Protein AF-A0A0A0NMB3-F1 (afdb_monomer)

InterPro domains:
  IPR058346 Domain of unknown function DUF8033 [PF26096] (60-94)

pLDDT: mean 72.56, std 19.31, range [31.53, 95.69]

Organism: Streptomyces rapamycinicus (strain ATCC 29253 / DSM 41530 / NRRL 5491 / AYB-994) (NCBI:txid1343740)

Sequence (202 aa):
MKKFATHSWATREALARHEPFDTYGAFRAVDGYHLPFGNRLPPRWRDQYIEDAAEVMFTVLSYRTPIAWVLRCGAVVIPNVKYSRTTSGHQALLYALRESAQGPLAIAAQEERQEARERATRRRQAAARGIPPDPAVATPAEELTRSLMRDDAGALDGSSDIVARIDDVLSRRVPVNSGEAAIYSPQYLERKQYNRDRQDAA

Secondary structure (DSSP, 8-state):
--EE-TTSHHHHHHHHTT--BEETTSEEEEES--HHHHTTS-HHHHHHHHHTTTTEEEEEEETTEEEEEEETTS-EE-------HHHHHHHHTTHHHHHHTTSHHHHHHHHHHHHHHHHHHHHHHHHHTT-PPPTT---HHHHHHHHTTSS-------TTTTTHHHHHHHS---------S----HHHHHHHHHHHHHHHT-

Structure (mmCIF, N/CA/C/O backbone):
data_AF-A0A0A0NMB3-F1
#
_entry.id   AF-A0A0A0NMB3-F1
#
loop_
_atom_site.group_PDB
_atom_site.id
_atom_site.type_symbol
_atom_site.label_atom_id
_atom_site.label_alt_id
_atom_site.label_comp_id
_atom_site.label_asym_id
_atom_site.label_entity_id
_atom_site.label_seq_id
_atom_site.pdbx_PDB_ins_code
_atom_site.Cartn_x
_atom_site.Cartn_y
_atom_site.Cartn_z
_atom_site.occupancy
_atom_site.B_iso_or_equiv
_atom_site.auth_seq_id
_atom_site.auth_comp_id
_atom_site.auth_asym_id
_atom_site.auth_atom_id
_atom_site.pdbx_PDB_model_num
ATOM 1 N N . MET A 1 1 ? 4.194 -15.974 -9.088 1.00 75.25 1 MET A N 1
ATOM 2 C CA . MET A 1 1 ? 3.990 -14.509 -9.142 1.00 75.25 1 MET A CA 1
ATOM 3 C C . MET A 1 1 ? 4.833 -13.954 -10.282 1.00 75.25 1 MET A C 1
ATOM 5 O O . MET A 1 1 ? 5.994 -14.341 -10.383 1.00 75.25 1 MET A O 1
ATOM 9 N N . LYS A 1 2 ? 4.253 -13.152 -11.183 1.00 78.00 2 LYS A N 1
ATOM 10 C CA . LYS A 1 2 ? 4.979 -12.603 -12.342 1.00 78.00 2 LYS A CA 1
ATOM 11 C C . LYS A 1 2 ? 6.007 -11.569 -11.870 1.00 78.00 2 LYS A C 1
ATOM 13 O O . LYS A 1 2 ? 5.717 -10.800 -10.954 1.00 78.00 2 LYS A O 1
ATOM 18 N N . LYS A 1 3 ? 7.195 -11.573 -12.485 1.00 89.12 3 LYS A N 1
ATOM 19 C CA . LYS A 1 3 ? 8.253 -10.592 -12.219 1.00 89.12 3 LYS A CA 1
ATOM 20 C C . LYS A 1 3 ? 8.322 -9.563 -13.336 1.00 89.12 3 LYS A C 1
ATOM 22 O O . LYS A 1 3 ? 8.434 -9.928 -14.502 1.00 89.12 3 LYS A O 1
ATOM 27 N N . PHE A 1 4 ? 8.304 -8.289 -12.965 1.00 89.25 4 PHE A N 1
ATOM 28 C CA . PHE A 1 4 ? 8.381 -7.169 -13.895 1.00 89.25 4 PHE A CA 1
ATOM 29 C C . PHE A 1 4 ? 9.595 -6.284 -13.608 1.00 89.25 4 PHE A C 1
ATOM 31 O O . PHE A 1 4 ? 10.145 -6.261 -12.504 1.00 89.25 4 PHE A O 1
ATOM 38 N N . ALA A 1 5 ? 10.010 -5.497 -14.599 1.00 91.69 5 ALA A N 1
ATOM 39 C CA . ALA A 1 5 ? 10.873 -4.357 -14.320 1.00 91.69 5 ALA A CA 1
ATOM 40 C C . ALA A 1 5 ? 10.060 -3.285 -13.574 1.00 91.69 5 ALA A C 1
ATOM 42 O O . ALA A 1 5 ? 8.924 -2.995 -13.949 1.00 91.69 5 ALA A O 1
ATOM 43 N N . THR A 1 6 ? 10.639 -2.673 -12.538 1.00 89.62 6 THR A N 1
ATOM 44 C CA . THR A 1 6 ? 9.933 -1.743 -11.636 1.00 89.62 6 THR A CA 1
ATOM 45 C C . THR A 1 6 ? 9.199 -0.623 -12.375 1.00 89.62 6 THR A C 1
ATOM 47 O O . THR A 1 6 ? 8.039 -0.358 -12.083 1.00 89.62 6 THR A O 1
ATOM 50 N N . HIS A 1 7 ? 9.833 -0.028 -13.387 1.00 87.50 7 HIS A N 1
ATOM 51 C CA . HIS A 1 7 ? 9.277 1.075 -14.182 1.00 87.50 7 HIS A CA 1
ATOM 52 C C . HIS A 1 7 ? 8.616 0.618 -15.497 1.00 87.50 7 HIS A C 1
ATOM 54 O O . HIS A 1 7 ? 8.538 1.388 -16.452 1.00 87.50 7 HIS A O 1
ATOM 60 N N . SER A 1 8 ? 8.174 -0.639 -15.588 1.00 90.06 8 SER A N 1
ATOM 61 C CA . SER A 1 8 ? 7.547 -1.168 -16.805 1.00 90.06 8 SER A CA 1
ATOM 62 C C . SER A 1 8 ? 6.059 -0.830 -16.915 1.00 90.06 8 SER A C 1
ATOM 64 O O . SER A 1 8 ? 5.375 -0.589 -15.919 1.00 90.06 8 SER A O 1
ATOM 66 N N . TRP A 1 9 ? 5.545 -0.881 -18.147 1.00 86.75 9 TRP A N 1
ATOM 67 C CA . TRP A 1 9 ? 4.106 -0.825 -18.411 1.00 86.75 9 TRP A CA 1
ATOM 68 C C . TRP A 1 9 ? 3.346 -1.951 -17.698 1.00 86.75 9 TRP A C 1
ATOM 70 O O . TRP A 1 9 ? 2.313 -1.691 -17.098 1.00 86.75 9 TRP A O 1
ATOM 80 N N . ALA A 1 10 ? 3.907 -3.164 -17.661 1.00 90.00 10 ALA A N 1
ATOM 81 C CA . ALA A 1 10 ? 3.295 -4.308 -16.987 1.00 90.00 10 ALA A CA 1
ATOM 82 C C . ALA A 1 10 ? 3.084 -4.069 -15.481 1.00 90.00 10 ALA A C 1
ATOM 84 O O . ALA A 1 10 ? 2.046 -4.431 -14.939 1.00 90.00 10 ALA A O 1
ATOM 85 N N . THR A 1 11 ? 4.023 -3.395 -14.806 1.00 91.06 11 THR A N 1
ATOM 86 C CA . THR A 1 11 ? 3.851 -3.003 -13.396 1.00 91.06 11 THR A CA 1
ATOM 87 C C . THR A 1 11 ? 2.703 -2.007 -13.224 1.00 91.06 11 THR A C 1
ATOM 89 O O . THR A 1 11 ? 1.918 -2.122 -12.286 1.00 91.06 11 THR A O 1
ATOM 92 N N . ARG A 1 12 ? 2.593 -1.023 -14.126 1.00 88.88 12 ARG A N 1
ATOM 93 C CA . ARG A 1 12 ? 1.502 -0.034 -14.105 1.00 88.88 12 ARG A CA 1
ATOM 94 C C . ARG A 1 12 ? 0.146 -0.697 -14.337 1.00 88.88 12 ARG A C 1
ATOM 96 O O . ARG A 1 12 ? -0.811 -0.390 -13.639 1.00 88.88 12 ARG A O 1
ATOM 103 N N . GLU A 1 13 ? 0.088 -1.619 -15.285 1.00 89.31 13 GLU A N 1
ATOM 104 C CA . GLU A 1 13 ? -1.110 -2.378 -15.623 1.00 89.31 13 GLU A CA 1
ATOM 105 C C . GLU A 1 13 ? -1.546 -3.294 -14.470 1.00 89.31 13 GLU A C 1
ATOM 107 O O . GLU A 1 13 ? -2.719 -3.298 -14.104 1.00 89.31 13 GLU A O 1
ATOM 112 N N . ALA A 1 14 ? -0.600 -3.990 -13.830 1.00 91.00 14 ALA A N 1
ATOM 113 C CA . ALA A 1 14 ? -0.871 -4.798 -12.644 1.00 91.00 14 ALA A CA 1
ATOM 114 C C . ALA A 1 14 ? -1.396 -3.946 -11.476 1.00 91.00 14 ALA A C 1
ATOM 116 O O . ALA A 1 14 ? -2.357 -4.332 -10.819 1.00 91.00 14 ALA A O 1
ATOM 117 N N . LEU A 1 15 ? -0.828 -2.751 -11.255 1.00 91.69 15 LEU A N 1
ATOM 118 C CA . LEU A 1 15 ? 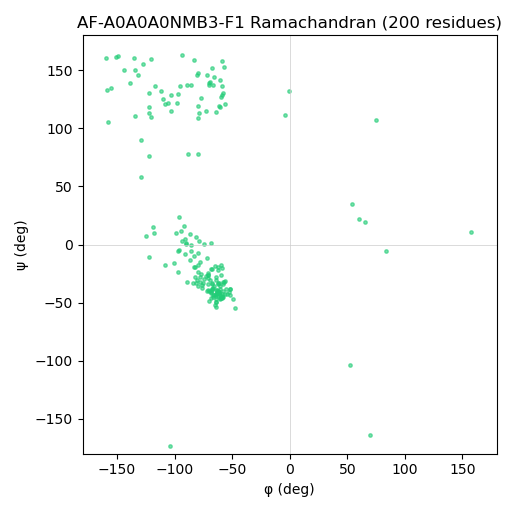-1.362 -1.799 -10.276 1.00 91.69 15 LEU A CA 1
ATOM 119 C C . LEU A 1 15 ? -2.795 -1.383 -10.616 1.00 91.69 15 LEU A C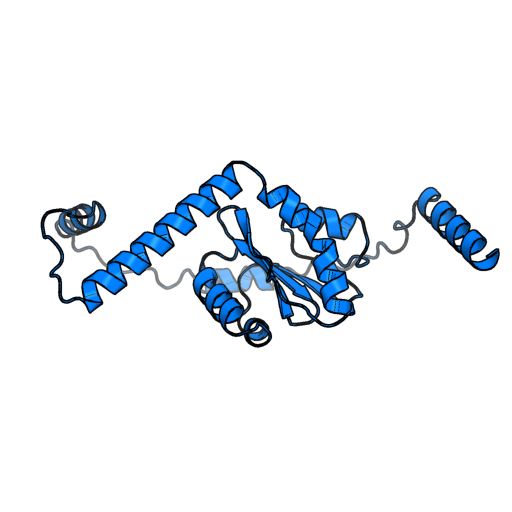 1
ATOM 121 O O . LEU A 1 15 ? -3.643 -1.403 -9.734 1.00 91.69 15 LEU A O 1
ATOM 125 N N . ALA A 1 16 ? -3.083 -1.033 -11.870 1.00 88.00 16 ALA A N 1
ATOM 126 C CA . ALA A 1 16 ? -4.418 -0.601 -12.284 1.00 88.00 16 ALA A CA 1
ATOM 127 C C . ALA A 1 16 ? -5.482 -1.704 -12.131 1.00 88.00 16 ALA A C 1
ATOM 129 O O . ALA A 1 16 ? -6.639 -1.397 -11.860 1.00 88.00 16 ALA A O 1
ATOM 130 N N . ARG A 1 17 ? -5.089 -2.977 -12.276 1.00 87.25 17 ARG A N 1
ATOM 131 C CA . ARG A 1 17 ? -5.960 -4.150 -12.084 1.00 87.25 17 ARG A CA 1
ATOM 132 C C . ARG A 1 17 ? -5.978 -4.699 -10.656 1.00 87.25 17 ARG A C 1
ATOM 134 O O . ARG A 1 17 ? -6.647 -5.697 -10.414 1.00 87.25 17 ARG A O 1
ATOM 141 N N . HIS A 1 18 ? -5.233 -4.084 -9.734 1.00 90.19 18 HIS A N 1
ATOM 142 C CA . HIS A 1 18 ? -5.032 -4.579 -8.363 1.00 90.19 18 HIS A CA 1
ATOM 143 C C . HIS A 1 18 ? -4.512 -6.030 -8.319 1.00 90.19 18 HIS A C 1
ATOM 145 O O . HIS A 1 18 ? -4.852 -6.800 -7.426 1.00 90.19 18 HIS A O 1
ATOM 151 N N . GLU A 1 19 ? -3.673 -6.409 -9.287 1.00 90.31 19 GLU A N 1
ATOM 152 C CA . GLU A 1 19 ? -3.103 -7.754 -9.394 1.00 90.31 19 GLU A CA 1
ATOM 153 C C . GLU A 1 19 ? -1.777 -7.870 -8.625 1.00 90.31 19 GLU A C 1
ATOM 155 O O . GLU A 1 19 ? -0.909 -6.998 -8.757 1.00 90.31 19 GLU A O 1
ATOM 160 N N . PRO A 1 20 ? -1.544 -8.965 -7.878 1.00 92.50 20 PRO A N 1
ATOM 161 C CA . PRO A 1 20 ? -0.256 -9.234 -7.247 1.00 92.50 20 PRO A CA 1
ATOM 162 C C . PRO A 1 20 ? 0.889 -9.313 -8.256 1.00 92.50 20 PRO A C 1
ATOM 164 O O . PRO A 1 20 ? 0.811 -9.990 -9.285 1.00 92.50 20 PRO A O 1
ATOM 167 N N . PHE A 1 21 ? 2.015 -8.694 -7.919 1.00 93.62 21 PHE A N 1
ATOM 168 C CA . PHE A 1 21 ? 3.210 -8.703 -8.755 1.00 93.62 21 PHE A CA 1
ATOM 169 C C . PHE A 1 21 ? 4.474 -8.619 -7.914 1.00 93.62 21 PHE A C 1
ATOM 171 O O . PHE A 1 21 ? 4.452 -8.172 -6.771 1.00 93.62 21 PHE A O 1
ATOM 178 N N . ASP A 1 22 ? 5.603 -8.982 -8.512 1.00 95.00 22 ASP A N 1
ATOM 179 C CA . ASP A 1 22 ? 6.923 -8.756 -7.935 1.00 95.00 22 ASP A CA 1
ATOM 180 C C . ASP A 1 22 ? 7.817 -8.037 -8.949 1.00 95.00 22 ASP A C 1
ATOM 182 O O . ASP A 1 22 ? 7.603 -8.108 -10.162 1.00 95.00 22 ASP A O 1
ATOM 186 N N . THR A 1 23 ? 8.831 -7.326 -8.474 1.00 93.75 23 THR A N 1
ATOM 187 C CA . THR A 1 23 ? 9.812 -6.675 -9.349 1.00 93.75 23 THR A CA 1
ATOM 188 C C . THR A 1 23 ? 11.223 -6.910 -8.845 1.00 93.75 23 THR A C 1
ATOM 190 O O . THR A 1 23 ? 11.461 -7.186 -7.671 1.00 93.75 23 THR A O 1
ATOM 193 N N . TYR A 1 24 ? 12.198 -6.726 -9.730 1.00 87.44 24 TYR A N 1
ATOM 194 C CA . TYR A 1 24 ? 13.612 -6.805 -9.360 1.00 87.44 24 TYR A CA 1
ATOM 195 C C . TYR A 1 24 ? 14.046 -5.695 -8.382 1.00 87.44 24 TYR A C 1
ATOM 197 O O . TYR A 1 24 ? 15.063 -5.839 -7.711 1.00 87.44 24 TYR A O 1
ATOM 205 N N . GLY A 1 25 ? 13.278 -4.604 -8.268 1.00 86.25 25 GLY A N 1
ATOM 206 C CA . GLY A 1 25 ? 13.595 -3.447 -7.424 1.00 86.25 25 GLY A CA 1
ATOM 207 C C . GLY A 1 25 ? 13.016 -3.493 -6.010 1.00 86.25 25 GLY A C 1
ATOM 208 O O . GLY A 1 25 ? 12.939 -2.451 -5.370 1.00 86.25 25 GLY A O 1
ATOM 209 N N . ALA A 1 26 ? 12.568 -4.655 -5.524 1.00 91.56 26 ALA A N 1
ATOM 210 C CA . ALA A 1 26 ? 11.863 -4.787 -4.243 1.00 91.56 26 ALA A CA 1
ATOM 211 C C . ALA A 1 26 ? 10.548 -3.982 -4.167 1.00 91.56 26 ALA A C 1
ATOM 213 O O . ALA A 1 26 ? 10.065 -3.675 -3.079 1.00 91.56 26 ALA A O 1
ATOM 214 N N . PHE A 1 27 ? 9.956 -3.649 -5.313 1.00 94.88 27 PHE A N 1
ATOM 215 C CA . PHE A 1 27 ? 8.597 -3.130 -5.412 1.00 94.88 27 PHE A CA 1
ATOM 216 C C . PHE A 1 27 ? 7.670 -4.284 -5.764 1.00 94.88 27 PHE A C 1
ATOM 218 O O . PHE A 1 27 ?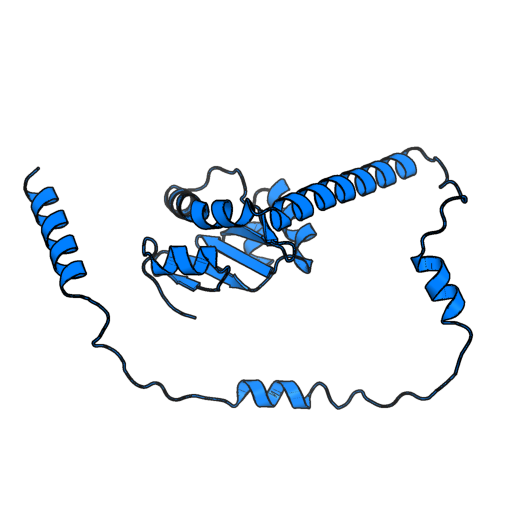 7.890 -4.959 -6.767 1.00 94.88 27 PHE A O 1
ATOM 225 N N . ARG A 1 28 ? 6.671 -4.553 -4.937 1.00 95.06 28 ARG A N 1
ATOM 226 C CA . ARG A 1 28 ? 5.791 -5.703 -5.137 1.00 95.06 28 ARG A CA 1
ATOM 227 C C . ARG A 1 28 ? 4.419 -5.417 -4.584 1.00 95.06 28 ARG A C 1
ATOM 229 O O . ARG A 1 28 ? 4.273 -4.560 -3.714 1.00 95.06 28 ARG A O 1
ATOM 236 N N . ALA A 1 29 ? 3.449 -6.190 -5.021 1.00 94.44 29 ALA A N 1
ATOM 237 C CA . ALA A 1 29 ? 2.142 -6.187 -4.420 1.00 94.44 29 ALA A CA 1
ATOM 238 C C . ALA A 1 29 ? 1.661 -7.603 -4.134 1.00 94.44 29 ALA A C 1
ATOM 240 O O . ALA A 1 29 ? 2.011 -8.553 -4.834 1.00 94.44 29 ALA A O 1
ATOM 241 N N . VAL A 1 30 ? 0.925 -7.725 -3.043 1.00 93.88 30 VAL A N 1
ATOM 242 C CA . VAL A 1 30 ? 0.535 -8.987 -2.425 1.00 93.88 30 VAL A CA 1
ATOM 243 C C . VAL A 1 30 ? -0.942 -8.934 -2.064 1.00 93.88 30 VAL A C 1
ATOM 245 O O . VAL A 1 30 ? -1.467 -7.856 -1.775 1.00 93.88 30 VAL A O 1
ATOM 248 N N . ASP A 1 31 ? -1.594 -10.091 -2.082 1.00 93.50 31 ASP A N 1
ATOM 249 C CA . ASP A 1 31 ? -2.997 -10.201 -1.700 1.00 93.50 31 ASP A CA 1
ATOM 250 C C . ASP A 1 31 ? -3.180 -9.987 -0.202 1.00 93.50 31 ASP A C 1
ATOM 252 O O . ASP A 1 31 ? -2.437 -10.509 0.628 1.00 93.50 31 ASP A O 1
ATOM 256 N N . GLY A 1 32 ? -4.232 -9.254 0.131 1.00 91.44 32 GLY A N 1
ATOM 257 C CA . GLY A 1 32 ? -4.704 -9.100 1.489 1.00 91.44 32 GLY A CA 1
ATOM 258 C C . GLY A 1 32 ? -3.789 -8.291 2.402 1.00 91.44 32 GLY A C 1
ATOM 259 O O . GLY A 1 32 ? -2.913 -7.515 1.997 1.00 91.44 32 GLY A O 1
ATOM 260 N N . TYR A 1 33 ? -4.064 -8.460 3.689 1.00 89.62 33 TYR A N 1
ATOM 261 C CA . TYR A 1 33 ? -3.385 -7.792 4.781 1.00 89.62 33 TYR A CA 1
ATOM 262 C C . TYR A 1 33 ? -2.108 -8.527 5.207 1.00 89.62 33 TYR A C 1
ATOM 264 O O . TYR A 1 33 ? -2.087 -9.741 5.396 1.00 89.62 33 TYR A O 1
ATOM 272 N N . HIS A 1 34 ? -1.042 -7.766 5.460 1.00 85.94 34 HIS A N 1
ATOM 273 C CA . HIS A 1 34 ? 0.245 -8.295 5.917 1.00 85.94 34 HIS A CA 1
ATOM 274 C C . HIS A 1 34 ? 0.782 -7.572 7.161 1.00 85.94 34 HIS A C 1
ATOM 276 O O . HIS A 1 34 ? 1.580 -6.631 7.062 1.00 85.94 34 HIS A O 1
ATOM 282 N N . LEU A 1 35 ? 0.411 -8.077 8.344 1.00 76.19 35 LEU A N 1
ATOM 283 C CA . LEU A 1 35 ? 0.840 -7.564 9.655 1.00 76.19 35 LEU A CA 1
ATOM 284 C C . LEU A 1 35 ? 2.368 -7.471 9.847 1.00 76.19 35 LEU A C 1
ATOM 286 O O . LEU A 1 35 ? 2.819 -6.434 10.339 1.00 76.19 35 LEU A O 1
ATOM 290 N N . PRO A 1 36 ? 3.203 -8.459 9.440 1.00 77.81 36 PRO A N 1
ATOM 291 C CA . PRO A 1 36 ? 4.650 -8.403 9.695 1.00 77.81 36 PRO A CA 1
ATOM 292 C C . PRO A 1 36 ? 5.343 -7.169 9.093 1.00 77.81 36 PRO A C 1
ATOM 294 O O . PRO A 1 36 ? 6.437 -6.787 9.513 1.00 77.81 36 PRO A O 1
ATOM 297 N N . PHE A 1 37 ? 4.711 -6.540 8.102 1.00 74.44 37 PHE A N 1
ATOM 298 C CA . PHE A 1 37 ? 5.210 -5.366 7.393 1.00 74.44 37 PHE A CA 1
ATOM 299 C C . PHE A 1 37 ? 4.629 -4.051 7.939 1.00 74.44 37 PHE A C 1
ATOM 301 O O . PHE A 1 37 ? 5.286 -3.011 7.854 1.00 74.44 37 PHE A O 1
ATOM 308 N N . GLY A 1 38 ? 3.460 -4.093 8.591 1.00 68.75 38 GLY A N 1
ATOM 309 C CA . GLY A 1 38 ? 2.792 -2.928 9.186 1.00 68.75 38 GLY A CA 1
ATOM 310 C C . GLY A 1 38 ? 3.618 -2.217 10.265 1.00 68.75 38 GLY A C 1
ATOM 311 O O . GLY A 1 38 ? 3.530 -1.001 10.421 1.00 68.75 38 GLY A O 1
ATOM 312 N N . ASN A 1 39 ? 4.527 -2.927 10.940 1.00 77.12 39 ASN A N 1
ATOM 313 C CA . ASN A 1 39 ? 5.407 -2.339 11.958 1.00 77.12 39 ASN A CA 1
ATOM 314 C C . ASN A 1 39 ? 6.351 -1.254 11.409 1.00 77.12 39 ASN A C 1
ATOM 316 O O . ASN A 1 39 ? 6.837 -0.424 12.178 1.00 77.12 39 ASN A O 1
ATOM 320 N N . ARG A 1 40 ? 6.578 -1.212 10.089 1.00 84.69 40 ARG A N 1
ATOM 321 C CA . ARG A 1 40 ? 7.403 -0.190 9.422 1.00 84.69 40 ARG A CA 1
ATOM 322 C C . ARG A 1 40 ? 6.645 1.092 9.070 1.00 84.69 40 ARG A C 1
ATOM 324 O O . ARG A 1 40 ? 7.260 2.042 8.589 1.00 84.69 40 ARG A O 1
ATOM 331 N N . LEU A 1 41 ? 5.331 1.121 9.286 1.00 88.44 41 LEU A N 1
ATOM 332 C CA . LEU A 1 41 ? 4.524 2.328 9.153 1.00 88.44 41 LEU A CA 1
ATOM 333 C C . LEU A 1 41 ? 4.667 3.216 10.401 1.00 88.44 41 LEU A C 1
ATOM 335 O O . LEU A 1 41 ? 4.795 2.690 11.513 1.00 88.44 41 LEU A O 1
ATOM 339 N N . PRO A 1 42 ? 4.597 4.553 10.247 1.00 88.44 42 PRO A N 1
ATOM 340 C CA . PRO A 1 42 ? 4.397 5.457 11.378 1.00 88.44 42 PRO A CA 1
ATOM 341 C C . PRO A 1 42 ? 3.105 5.122 12.141 1.00 88.44 42 PRO A C 1
ATOM 343 O O . PRO A 1 42 ? 2.166 4.636 11.506 1.00 88.44 42 PRO A O 1
ATOM 346 N N . PRO A 1 43 ? 3.008 5.430 13.452 1.00 88.75 43 PRO A N 1
ATOM 347 C CA . PRO A 1 43 ? 1.918 4.967 14.322 1.00 88.75 43 PRO A CA 1
ATOM 348 C C . PRO A 1 43 ? 0.517 5.153 13.732 1.00 88.75 43 PRO A C 1
ATOM 350 O O . PRO A 1 43 ? -0.172 4.171 13.493 1.00 88.75 43 PRO A O 1
ATOM 353 N N . ARG A 1 44 ? 0.164 6.380 13.323 1.00 89.94 44 ARG A N 1
ATOM 354 C CA . ARG A 1 44 ? -1.139 6.687 12.705 1.00 89.94 44 ARG A CA 1
ATOM 355 C C . ARG A 1 44 ? -1.481 5.784 11.512 1.00 89.94 44 ARG A C 1
ATOM 357 O O . ARG A 1 44 ? -2.629 5.397 11.340 1.00 89.94 44 ARG A O 1
ATOM 364 N N . TRP A 1 45 ? -0.503 5.490 10.657 1.00 92.44 45 TRP A N 1
ATOM 365 C CA . TRP A 1 45 ? -0.718 4.662 9.468 1.00 92.44 45 TRP A CA 1
ATOM 366 C C . TRP A 1 45 ? -0.729 3.175 9.794 1.00 92.44 45 TRP A C 1
ATOM 368 O O . TRP A 1 45 ? -1.424 2.421 9.125 1.00 92.44 45 TRP A O 1
ATOM 378 N N . ARG A 1 46 ? 0.020 2.759 10.817 1.00 91.12 46 ARG A N 1
ATOM 379 C CA . ARG A 1 46 ? -0.021 1.392 11.332 1.00 91.12 46 ARG A CA 1
ATOM 380 C C . ARG A 1 46 ? -1.392 1.083 11.917 1.00 91.12 46 ARG A C 1
ATOM 382 O O . ARG A 1 46 ? -1.970 0.073 11.539 1.00 91.12 46 ARG A O 1
ATOM 389 N N . ASP A 1 47 ? -1.900 1.960 12.776 1.00 90.12 47 ASP A N 1
ATOM 390 C CA . ASP A 1 47 ? -3.214 1.803 13.402 1.00 90.12 47 ASP A CA 1
ATOM 391 C C . ASP A 1 47 ? -4.290 1.731 12.321 1.00 90.12 47 ASP A C 1
ATOM 393 O O . ASP A 1 47 ? -5.080 0.794 12.293 1.00 90.12 47 ASP A O 1
ATOM 397 N N . GLN A 1 48 ? -4.217 2.635 11.338 1.00 90.00 48 GLN A N 1
ATOM 398 C CA . GLN A 1 48 ? -5.122 2.606 10.198 1.00 90.00 48 GLN A CA 1
ATOM 399 C C . GLN A 1 48 ? -5.057 1.290 9.417 1.00 90.00 48 GLN A C 1
ATOM 401 O O . GLN A 1 48 ? -6.084 0.746 9.032 1.00 90.00 48 GLN A O 1
ATOM 406 N N . TYR A 1 49 ? -3.854 0.791 9.150 1.00 91.12 49 TYR A N 1
ATOM 407 C CA . TYR A 1 49 ? -3.660 -0.437 8.391 1.00 91.12 49 TYR A CA 1
ATOM 408 C C . TYR A 1 49 ? -4.167 -1.673 9.152 1.00 91.12 49 TYR A C 1
ATOM 410 O O . TYR A 1 49 ? -4.696 -2.589 8.531 1.00 91.12 49 TYR A O 1
ATOM 418 N N . ILE A 1 50 ? -4.056 -1.683 10.485 1.00 91.19 50 ILE A N 1
ATOM 419 C CA . ILE A 1 50 ? -4.621 -2.727 11.354 1.00 91.19 50 ILE A CA 1
ATOM 420 C C . ILE A 1 50 ? -6.151 -2.662 11.355 1.00 91.19 50 ILE A C 1
ATOM 422 O O . ILE A 1 50 ? -6.796 -3.695 11.202 1.00 91.19 50 ILE A O 1
ATOM 426 N N . GLU A 1 51 ? -6.732 -1.468 11.501 1.00 90.12 51 GLU A N 1
ATOM 427 C CA . GLU A 1 51 ? -8.187 -1.266 11.425 1.00 90.12 51 GLU A CA 1
ATOM 428 C C . GLU A 1 51 ? -8.760 -1.747 10.087 1.00 90.12 51 GLU A C 1
ATOM 430 O O . GLU A 1 51 ? -9.867 -2.276 10.031 1.00 90.12 51 GLU A O 1
ATOM 435 N N . ASP A 1 52 ? -7.983 -1.596 9.017 1.00 91.25 52 ASP A N 1
ATOM 436 C CA . ASP A 1 52 ? -8.393 -1.932 7.658 1.00 91.25 52 ASP A CA 1
ATOM 437 C C . ASP A 1 52 ? -8.230 -3.414 7.327 1.00 91.25 52 ASP A C 1
ATOM 439 O O . ASP A 1 52 ? -8.701 -3.845 6.279 1.00 91.25 52 ASP A O 1
ATOM 443 N N . ALA A 1 53 ? -7.572 -4.200 8.182 1.00 91.19 53 ALA A N 1
ATOM 444 C CA . ALA A 1 53 ? -7.075 -5.534 7.856 1.00 91.19 53 ALA A CA 1
ATOM 445 C C . ALA A 1 53 ? -8.124 -6.476 7.237 1.00 91.19 53 ALA A C 1
ATOM 447 O O . ALA A 1 53 ? -7.794 -7.222 6.317 1.00 91.19 53 ALA A O 1
ATOM 448 N N . ALA A 1 54 ? -9.374 -6.431 7.710 1.00 90.62 54 ALA A N 1
ATOM 449 C CA . ALA A 1 54 ? -10.471 -7.258 7.189 1.00 90.62 54 ALA A CA 1
ATOM 450 C C . ALA A 1 54 ? -10.938 -6.844 5.778 1.00 90.62 54 ALA A C 1
ATOM 452 O O . ALA A 1 54 ? -11.471 -7.660 5.022 1.00 90.62 54 ALA A O 1
ATOM 453 N N . GLU A 1 55 ? -10.715 -5.580 5.424 1.00 90.88 55 GLU A N 1
ATOM 454 C CA . GLU A 1 55 ? -11.150 -4.967 4.173 1.00 90.88 55 GLU A CA 1
ATOM 455 C C . GLU A 1 55 ? -10.033 -4.870 3.136 1.00 90.88 55 GLU A C 1
ATOM 457 O O . GLU A 1 55 ? -10.323 -4.659 1.962 1.00 90.88 55 GLU A O 1
ATOM 462 N N . VAL A 1 56 ? -8.763 -5.021 3.523 1.00 92.81 56 VAL A N 1
ATOM 463 C CA . VAL A 1 56 ? -7.641 -4.988 2.579 1.00 92.81 56 VAL A CA 1
ATOM 464 C C . VAL A 1 56 ? -7.747 -6.165 1.611 1.00 92.81 56 VAL A C 1
ATOM 466 O O . VAL A 1 56 ? -7.579 -7.318 1.998 1.00 92.81 56 VAL A O 1
ATOM 469 N N . MET A 1 57 ? -7.964 -5.865 0.331 1.00 92.50 57 MET A N 1
ATOM 470 C CA . MET A 1 57 ? -7.864 -6.841 -0.756 1.00 92.50 57 MET A CA 1
ATOM 471 C C . MET A 1 57 ? -6.430 -7.007 -1.235 1.00 92.50 57 MET A C 1
ATOM 473 O O . MET A 1 57 ? -6.042 -8.090 -1.659 1.00 92.50 57 MET A O 1
ATOM 477 N N . PHE A 1 58 ? -5.649 -5.929 -1.191 1.00 90.38 58 PHE A N 1
ATOM 478 C CA . PHE A 1 58 ? -4.370 -5.856 -1.881 1.00 90.38 58 PHE A CA 1
ATOM 479 C C . PHE A 1 58 ? -3.447 -4.839 -1.209 1.00 90.38 58 PHE A C 1
ATOM 481 O O . PHE A 1 58 ? -3.857 -3.717 -0.914 1.00 90.38 58 PHE A O 1
ATOM 488 N N . THR A 1 59 ? -2.184 -5.206 -0.994 1.00 95.69 59 THR A N 1
ATOM 489 C CA . THR A 1 59 ? -1.170 -4.345 -0.372 1.00 95.69 59 THR A CA 1
ATOM 490 C C . THR A 1 59 ? 0.029 -4.162 -1.291 1.00 95.69 59 THR A C 1
ATOM 492 O O . THR A 1 59 ? 0.641 -5.131 -1.738 1.00 95.69 59 THR A O 1
ATOM 495 N N . VAL A 1 60 ? 0.449 -2.912 -1.493 1.00 95.62 60 VAL A N 1
ATOM 496 C CA . VAL A 1 60 ? 1.685 -2.574 -2.204 1.00 95.62 60 VAL A CA 1
ATOM 497 C C . VAL A 1 60 ? 2.814 -2.319 -1.219 1.00 95.62 60 VAL A C 1
ATOM 499 O O . VAL A 1 60 ? 2.700 -1.516 -0.289 1.00 95.62 60 VAL A O 1
ATOM 502 N N . LEU A 1 61 ? 3.942 -2.977 -1.458 1.00 95.38 61 LEU A N 1
ATOM 503 C CA . LEU A 1 61 ? 5.128 -2.955 -0.620 1.00 95.38 61 LEU A CA 1
ATOM 504 C C . LEU A 1 61 ? 6.319 -2.352 -1.377 1.00 95.38 61 LEU A C 1
ATOM 506 O O . LEU A 1 61 ? 6.614 -2.714 -2.516 1.00 95.38 61 LEU A O 1
ATOM 510 N N . SER A 1 62 ? 7.068 -1.494 -0.686 1.00 94.81 62 SER A N 1
ATOM 511 C CA . SER A 1 62 ? 8.466 -1.194 -1.001 1.00 94.81 62 SER A CA 1
ATOM 512 C C . SER A 1 62 ? 9.334 -1.930 0.011 1.00 94.81 62 SER A C 1
ATOM 514 O O . SER A 1 62 ? 9.266 -1.665 1.214 1.00 94.81 62 SER A O 1
ATOM 516 N N . TYR A 1 63 ? 10.131 -2.887 -0.452 1.00 91.88 63 TYR A N 1
ATOM 517 C CA . TYR A 1 63 ? 10.783 -3.897 0.374 1.00 91.88 63 TYR A CA 1
ATOM 518 C C . TYR A 1 63 ? 9.772 -4.625 1.279 1.00 91.88 63 TYR A C 1
ATOM 520 O O . TYR A 1 63 ? 9.020 -5.493 0.841 1.00 91.88 63 TYR A O 1
ATOM 528 N N . ARG A 1 64 ? 9.768 -4.266 2.566 1.00 90.75 64 ARG A N 1
ATOM 529 C CA . ARG A 1 64 ? 8.891 -4.796 3.619 1.00 90.75 64 ARG A CA 1
ATOM 530 C C . ARG A 1 64 ? 8.016 -3.703 4.234 1.00 90.75 64 ARG A C 1
ATOM 532 O O . ARG A 1 64 ? 7.500 -3.895 5.326 1.00 90.75 64 ARG A O 1
ATOM 539 N N . THR A 1 65 ? 7.914 -2.544 3.592 1.00 92.62 65 THR A N 1
ATOM 540 C CA . THR A 1 65 ? 7.132 -1.404 4.074 1.00 92.62 65 THR A CA 1
ATOM 541 C C . THR A 1 65 ? 5.888 -1.254 3.204 1.00 92.62 65 THR A C 1
ATOM 543 O O . THR A 1 65 ? 6.044 -1.055 1.996 1.00 92.62 65 THR A O 1
ATOM 546 N N . PRO A 1 66 ? 4.675 -1.323 3.777 1.00 95.25 66 PRO A N 1
ATOM 547 C CA . PRO A 1 66 ? 3.456 -0.953 3.075 1.00 95.25 66 PRO A CA 1
ATOM 548 C C . PRO A 1 66 ? 3.523 0.507 2.642 1.00 95.25 66 PRO A C 1
ATOM 550 O O . PRO A 1 66 ? 3.818 1.389 3.445 1.00 95.25 66 PRO A O 1
ATOM 553 N N . ILE A 1 67 ? 3.292 0.745 1.356 1.00 95.12 67 ILE A N 1
ATOM 554 C CA . ILE A 1 67 ? 3.281 2.083 0.751 1.00 95.12 67 ILE A CA 1
ATOM 555 C C . ILE A 1 67 ? 1.955 2.417 0.071 1.00 95.12 67 ILE A C 1
ATOM 557 O O . ILE A 1 67 ? 1.739 3.578 -0.267 1.00 95.12 67 ILE A O 1
ATOM 561 N N . ALA A 1 68 ? 1.079 1.424 -0.092 1.00 95.62 68 ALA A N 1
ATOM 562 C CA . ALA A 1 68 ? -0.345 1.589 -0.353 1.00 95.62 68 ALA A CA 1
ATOM 563 C C . ALA A 1 68 ? -1.106 0.311 0.016 1.00 95.62 68 ALA A C 1
ATOM 565 O O . ALA A 1 68 ? -0.511 -0.767 0.055 1.00 95.62 68 ALA A O 1
ATOM 566 N N . TRP A 1 69 ? -2.413 0.417 0.222 1.00 94.94 69 TRP A N 1
ATOM 567 C CA . TRP A 1 69 ? -3.322 -0.727 0.235 1.00 94.94 69 TRP A CA 1
ATOM 568 C C . TRP A 1 69 ? -4.667 -0.349 -0.380 1.00 94.94 69 TRP A C 1
ATOM 570 O O . TRP A 1 69 ? -5.081 0.810 -0.335 1.00 94.94 69 TRP A O 1
ATOM 580 N N . VAL A 1 70 ? -5.315 -1.335 -0.987 1.00 92.31 70 VAL A N 1
ATOM 581 C CA . VAL A 1 70 ? -6.618 -1.222 -1.639 1.00 92.31 70 VAL A CA 1
ATOM 582 C C . VAL A 1 70 ? -7.617 -2.026 -0.828 1.00 92.31 70 VAL A C 1
ATOM 584 O O . VAL A 1 70 ? -7.350 -3.167 -0.437 1.00 92.31 70 VAL A O 1
ATOM 587 N N . LEU A 1 71 ? -8.755 -1.406 -0.553 1.00 90.38 71 LEU A N 1
ATOM 588 C CA . LEU A 1 71 ? -9.841 -2.005 0.205 1.00 90.38 71 LEU A CA 1
ATOM 589 C C . LEU A 1 71 ? -10.864 -2.659 -0.716 1.00 90.38 71 LEU A C 1
ATOM 591 O O . LEU A 1 71 ? -10.948 -2.328 -1.896 1.00 90.38 71 LEU A O 1
ATOM 595 N N . ARG A 1 72 ? -11.699 -3.531 -0.152 1.00 87.38 72 ARG A N 1
ATOM 596 C CA . ARG A 1 72 ? -12.768 -4.238 -0.866 1.00 87.38 72 ARG A CA 1
ATOM 597 C C . ARG A 1 72 ? -13.753 -3.319 -1.566 1.00 87.38 72 ARG A C 1
ATOM 599 O O . ARG A 1 72 ? -14.269 -3.645 -2.626 1.00 87.38 72 ARG A O 1
ATOM 606 N N . CYS A 1 73 ? -13.963 -2.144 -0.995 1.00 80.38 73 CYS A N 1
ATOM 607 C CA . CYS A 1 73 ? -14.810 -1.108 -1.555 1.00 80.38 73 CYS A CA 1
ATOM 608 C C . CYS A 1 73 ? -14.142 -0.298 -2.691 1.00 80.38 73 CYS A C 1
ATOM 610 O O . CYS A 1 73 ? -14.720 0.663 -3.185 1.00 80.38 73 CYS A O 1
ATOM 612 N N . GLY A 1 74 ? -12.916 -0.648 -3.098 1.00 82.56 74 GLY A N 1
ATOM 613 C CA . GLY A 1 74 ? -12.158 0.033 -4.154 1.00 82.56 74 GLY A CA 1
ATOM 614 C C . GLY A 1 74 ? -11.389 1.272 -3.686 1.00 82.56 74 GLY A C 1
ATOM 615 O O . GLY A 1 74 ? -10.613 1.839 -4.454 1.00 82.56 74 GLY A O 1
ATOM 616 N N . ALA A 1 75 ? -11.551 1.685 -2.426 1.00 84.81 75 ALA A N 1
ATOM 617 C CA . ALA A 1 75 ? -10.801 2.800 -1.863 1.00 84.81 75 ALA A CA 1
ATOM 618 C C . ALA A 1 75 ? -9.305 2.466 -1.759 1.00 84.81 75 ALA A C 1
ATOM 620 O O . ALA A 1 75 ? -8.915 1.388 -1.299 1.00 84.81 75 ALA A O 1
ATOM 621 N N . VAL A 1 76 ? -8.461 3.430 -2.130 1.00 90.06 76 VAL A N 1
ATOM 622 C CA . VAL A 1 76 ? -7.001 3.297 -2.089 1.00 90.06 76 VAL A CA 1
ATOM 623 C C . VAL A 1 76 ? -6.435 4.187 -0.997 1.00 90.06 76 VAL A C 1
ATOM 625 O O . VAL A 1 76 ? -6.625 5.403 -0.995 1.00 90.06 76 VAL A O 1
ATOM 628 N N . VAL A 1 77 ? -5.669 3.592 -0.089 1.00 91.50 77 VAL A N 1
ATOM 629 C CA . VAL A 1 77 ? -4.974 4.316 0.972 1.00 91.50 77 VAL A CA 1
ATOM 630 C C . VAL A 1 77 ? -3.488 4.384 0.645 1.00 91.50 77 VAL A C 1
ATOM 632 O O . VAL A 1 77 ? -2.827 3.361 0.488 1.00 91.50 77 VAL A O 1
ATOM 635 N N . ILE A 1 78 ? -2.948 5.602 0.556 1.00 92.88 78 ILE A N 1
ATOM 636 C CA . ILE A 1 78 ? -1.519 5.863 0.334 1.00 92.88 78 ILE A CA 1
ATOM 637 C C . ILE A 1 78 ? -1.011 6.723 1.495 1.00 92.88 78 ILE A C 1
ATOM 639 O O . ILE A 1 78 ? -1.408 7.889 1.594 1.00 92.88 78 ILE A O 1
ATOM 643 N N . PRO A 1 79 ? -0.127 6.200 2.365 1.00 91.56 79 PRO A N 1
ATOM 644 C CA . PRO A 1 79 ? 0.454 6.978 3.447 1.00 91.56 79 PRO A CA 1
ATOM 645 C C . PRO A 1 79 ? 1.154 8.245 2.947 1.00 91.56 79 PRO A C 1
ATOM 647 O O . PRO A 1 79 ? 2.118 8.181 2.179 1.00 91.56 79 PRO A O 1
ATOM 650 N N . ASN A 1 80 ? 0.701 9.405 3.425 1.00 89.38 80 ASN A N 1
ATOM 651 C CA . ASN A 1 80 ? 1.366 10.683 3.177 1.00 89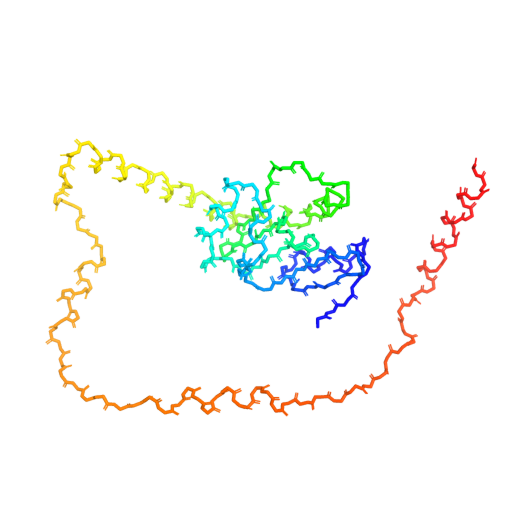.38 80 ASN A CA 1
ATOM 652 C C . ASN A 1 80 ? 2.565 10.841 4.126 1.00 89.38 80 ASN A C 1
ATOM 654 O O . ASN A 1 80 ? 2.473 11.485 5.171 1.00 89.38 80 ASN A O 1
ATOM 658 N N . VAL A 1 81 ? 3.662 10.160 3.801 1.00 88.81 81 VAL A N 1
ATOM 659 C CA . VAL A 1 81 ? 4.887 10.102 4.606 1.00 88.81 81 VAL A CA 1
ATOM 660 C C . VAL A 1 81 ? 6.085 10.20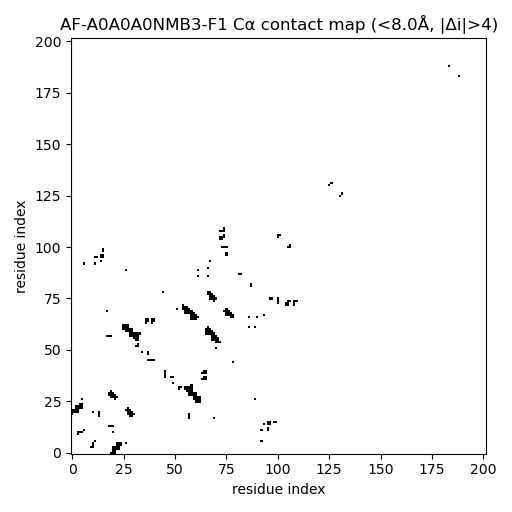3 3.674 1.00 88.81 81 VAL A C 1
ATOM 662 O O . VAL A 1 81 ? 6.113 9.578 2.616 1.00 88.81 81 VAL A O 1
ATOM 665 N N . LYS A 1 82 ? 7.105 10.961 4.078 1.00 86.44 82 LYS A N 1
ATOM 666 C CA . LYS A 1 82 ? 8.386 10.977 3.374 1.00 86.44 82 LYS A CA 1
ATOM 667 C C . LYS A 1 82 ? 9.202 9.748 3.773 1.00 86.44 82 LYS A C 1
ATOM 669 O O . LYS A 1 82 ? 9.547 9.588 4.941 1.00 86.44 82 LYS A O 1
ATOM 674 N N . TYR A 1 83 ? 9.528 8.904 2.802 1.00 88.31 83 TYR A N 1
ATOM 675 C CA . TYR A 1 83 ? 10.378 7.731 2.998 1.00 88.31 83 TYR A CA 1
ATOM 676 C C . TYR A 1 83 ? 11.793 7.960 2.442 1.00 88.31 83 TYR A C 1
ATOM 678 O O . TYR A 1 83 ? 12.158 9.061 2.025 1.00 88.31 83 TYR A O 1
ATOM 686 N N . SER A 1 84 ? 12.613 6.904 2.446 1.00 91.25 84 SER A N 1
ATOM 687 C CA . SER A 1 84 ? 13.891 6.885 1.735 1.00 91.25 84 SER A CA 1
ATOM 688 C C . SER A 1 84 ? 13.701 7.130 0.234 1.00 91.25 84 SER A C 1
ATOM 690 O O . SER A 1 84 ? 12.637 6.851 -0.319 1.00 91.25 84 SER A O 1
ATOM 692 N N . ARG A 1 85 ? 14.763 7.583 -0.446 1.00 93.31 85 ARG A N 1
ATOM 693 C CA . ARG A 1 85 ? 14.748 7.901 -1.886 1.00 93.31 85 ARG A CA 1
ATOM 694 C C . ARG A 1 85 ? 14.132 6.787 -2.740 1.00 93.31 85 ARG A C 1
ATOM 696 O O . ARG A 1 85 ? 13.272 7.066 -3.566 1.00 93.31 85 ARG A O 1
ATOM 703 N N . THR A 1 86 ? 14.526 5.534 -2.507 1.00 92.88 86 THR A N 1
ATOM 704 C CA . THR A 1 86 ? 13.995 4.375 -3.241 1.00 92.88 86 THR A CA 1
ATOM 705 C C . THR A 1 86 ? 12.500 4.179 -2.992 1.00 92.88 86 THR A C 1
ATOM 707 O O . THR A 1 86 ? 11.728 4.038 -3.934 1.00 92.88 86 THR A O 1
ATOM 710 N N . THR A 1 87 ? 12.063 4.232 -1.732 1.00 93.06 87 THR A N 1
ATOM 711 C CA . THR A 1 87 ? 10.651 4.041 -1.372 1.00 93.06 87 THR A CA 1
ATOM 712 C C . THR A 1 87 ? 9.769 5.179 -1.876 1.00 93.06 87 THR A C 1
ATOM 714 O O . THR A 1 87 ? 8.670 4.923 -2.358 1.00 93.06 87 THR A O 1
ATOM 717 N N . SER A 1 88 ? 10.250 6.422 -1.838 1.00 91.56 88 SER A N 1
ATOM 718 C CA . SER A 1 88 ? 9.557 7.553 -2.461 1.00 91.56 88 SER A CA 1
ATOM 719 C C . SER A 1 88 ? 9.494 7.421 -3.987 1.00 91.56 88 SER A C 1
ATOM 721 O O . SER A 1 88 ? 8.470 7.747 -4.579 1.00 91.56 88 SER A O 1
ATOM 723 N N . GLY A 1 89 ? 10.534 6.868 -4.622 1.00 91.69 89 GLY A N 1
ATOM 724 C CA . GLY A 1 89 ? 10.506 6.503 -6.042 1.00 91.69 89 GLY A CA 1
ATOM 725 C C . GLY A 1 89 ? 9.426 5.465 -6.362 1.00 91.69 89 GLY A C 1
ATOM 726 O O . GLY A 1 89 ? 8.671 5.641 -7.313 1.00 91.69 89 GLY A O 1
ATOM 727 N N . HIS A 1 90 ? 9.282 4.430 -5.528 1.00 93.94 90 HIS A N 1
ATOM 728 C CA . HIS A 1 90 ? 8.184 3.465 -5.648 1.00 93.94 90 HIS A CA 1
ATOM 729 C C . HIS A 1 90 ? 6.811 4.108 -5.415 1.00 93.94 90 HIS A C 1
ATOM 731 O O . HIS A 1 90 ? 5.869 3.807 -6.141 1.00 93.94 90 HIS A O 1
ATOM 737 N N . GLN A 1 91 ? 6.685 5.031 -4.455 1.00 91.50 91 GLN A N 1
ATOM 738 C CA . GLN A 1 91 ? 5.427 5.747 -4.223 1.00 91.50 91 GLN A CA 1
ATOM 739 C C . GLN A 1 91 ? 4.988 6.595 -5.420 1.00 91.50 91 GLN A C 1
ATOM 741 O O . GLN A 1 91 ? 3.791 6.697 -5.681 1.00 91.50 91 GLN A O 1
ATOM 746 N N . ALA A 1 92 ? 5.929 7.166 -6.175 1.00 90.19 92 ALA A N 1
ATOM 747 C CA . ALA A 1 92 ? 5.610 7.914 -7.389 1.00 90.19 92 ALA A CA 1
ATOM 748 C C . ALA A 1 92 ? 4.932 7.043 -8.465 1.00 90.19 92 ALA A C 1
ATOM 750 O O . ALA A 1 92 ? 4.212 7.569 -9.308 1.00 90.19 92 ALA A O 1
ATOM 751 N N . LEU A 1 93 ? 5.103 5.715 -8.423 1.00 90.81 93 LEU A N 1
ATOM 752 C CA . LEU A 1 93 ? 4.459 4.772 -9.347 1.00 90.81 93 LEU A CA 1
ATOM 753 C C . LEU A 1 93 ? 2.994 4.490 -8.999 1.00 90.81 93 LEU A C 1
ATOM 755 O O . LEU A 1 93 ? 2.253 3.992 -9.841 1.00 90.81 93 LEU A O 1
ATOM 759 N N . LEU A 1 94 ? 2.556 4.844 -7.788 1.00 91.19 94 LEU A N 1
ATOM 760 C CA . LEU A 1 94 ? 1.199 4.586 -7.300 1.00 91.19 94 LEU A CA 1
ATOM 761 C C . LEU A 1 94 ? 0.146 5.513 -7.919 1.00 91.19 94 LEU A C 1
ATOM 763 O O . LEU A 1 94 ? -1.031 5.403 -7.586 1.00 91.19 94 LEU A O 1
ATOM 767 N N . TYR A 1 95 ? 0.532 6.427 -8.813 1.00 84.12 95 TYR A N 1
ATOM 768 C CA . TYR A 1 95 ? -0.421 7.280 -9.521 1.00 84.12 95 TYR A CA 1
ATOM 769 C C . TYR A 1 95 ? -1.457 6.439 -10.308 1.00 84.12 95 TYR A C 1
ATOM 771 O O . TYR A 1 95 ? -2.628 6.798 -10.319 1.00 84.12 95 TYR A O 1
ATOM 779 N N . ALA A 1 96 ? -1.074 5.258 -10.819 1.00 81.25 96 A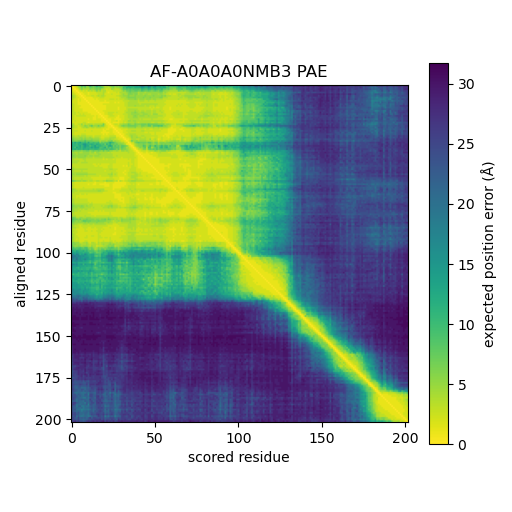LA A N 1
ATOM 780 C CA . ALA A 1 96 ? -1.988 4.310 -11.473 1.00 81.25 96 ALA A CA 1
ATOM 781 C C . ALA A 1 96 ? -3.075 3.749 -10.525 1.00 81.25 96 ALA A C 1
ATOM 783 O O . ALA A 1 96 ? -4.182 3.426 -10.952 1.00 81.25 96 ALA A O 1
ATOM 784 N N . LEU A 1 97 ? -2.794 3.667 -9.218 1.00 83.12 97 LEU A N 1
ATOM 785 C CA . LEU A 1 97 ? -3.819 3.342 -8.220 1.00 83.12 97 LEU A CA 1
ATOM 786 C C . LEU A 1 97 ? -4.732 4.536 -7.938 1.00 83.12 97 LEU A C 1
ATOM 788 O O . LEU A 1 97 ? -5.914 4.360 -7.681 1.00 83.12 97 LEU A O 1
ATOM 792 N N . ARG A 1 98 ? -4.198 5.762 -7.976 1.00 72.88 98 ARG A N 1
ATOM 793 C CA . ARG A 1 98 ? -5.008 6.969 -7.755 1.00 72.88 98 ARG A CA 1
ATOM 794 C C . ARG A 1 98 ? -6.018 7.184 -8.874 1.00 72.88 98 ARG A C 1
ATOM 796 O O . ARG A 1 98 ? -7.136 7.584 -8.587 1.00 72.88 98 ARG A O 1
ATOM 803 N N . GLU A 1 99 ? -5.637 6.888 -10.112 1.00 67.94 99 GLU A N 1
ATOM 804 C CA . GLU A 1 99 ? -6.532 6.966 -11.271 1.00 67.94 99 GLU A CA 1
ATOM 805 C C . GLU A 1 99 ? -7.703 5.976 -11.153 1.00 67.94 99 GLU A C 1
ATOM 807 O O . GLU A 1 99 ? -8.840 6.341 -11.438 1.00 67.94 99 GLU A O 1
ATOM 812 N N . SER A 1 100 ? -7.469 4.760 -10.643 1.00 61.47 100 SER A N 1
ATOM 813 C CA . SER A 1 100 ? -8.553 3.795 -10.379 1.00 61.47 100 SER A CA 1
ATOM 814 C C . SER A 1 100 ? -9.398 4.150 -9.144 1.00 61.47 100 SER A C 1
ATOM 816 O O . SER A 1 100 ? -10.598 3.885 -9.129 1.00 61.47 100 SER A O 1
ATOM 818 N N . ALA A 1 101 ? -8.815 4.820 -8.144 1.00 60.56 101 ALA A N 1
ATOM 819 C CA . ALA A 1 101 ? -9.509 5.288 -6.937 1.00 60.56 101 ALA A CA 1
ATOM 820 C C . ALA A 1 101 ? -10.473 6.469 -7.170 1.00 60.56 101 ALA A C 1
ATOM 822 O O . ALA A 1 101 ? -11.231 6.826 -6.273 1.00 60.56 101 ALA A O 1
ATOM 823 N N . GLN A 1 102 ? -10.422 7.112 -8.338 1.00 56.50 102 GLN A N 1
ATOM 824 C CA . GLN A 1 102 ? -11.267 8.262 -8.688 1.00 56.50 102 GLN A CA 1
ATOM 825 C C . GLN A 1 102 ? -12.579 7.862 -9.381 1.00 56.50 102 GLN A C 1
ATOM 827 O O . GLN A 1 102 ? -13.344 8.726 -9.806 1.00 56.50 102 GLN A O 1
ATOM 832 N N . GLY A 1 103 ? -12.862 6.561 -9.498 1.00 60.03 103 GLY A N 1
ATOM 833 C CA . GLY A 1 103 ? -14.149 6.082 -9.992 1.00 60.03 103 GLY A CA 1
ATOM 834 C C . GLY A 1 103 ? -15.300 6.389 -9.017 1.00 60.03 103 GLY A C 1
ATOM 835 O O . GLY A 1 103 ? -15.085 6.421 -7.805 1.00 60.03 103 GLY A O 1
ATOM 836 N N . PRO A 1 104 ? -16.544 6.554 -9.506 1.00 57.25 104 PRO A N 1
ATOM 837 C CA . PRO A 1 104 ? -17.701 6.908 -8.674 1.00 57.25 104 PRO A CA 1
ATOM 838 C C . PRO A 1 104 ? -17.963 5.917 -7.527 1.00 57.25 104 PRO A C 1
ATOM 840 O O . PRO A 1 104 ? -18.366 6.327 -6.444 1.00 57.25 104 PRO A O 1
ATOM 843 N N . LEU A 1 105 ? -17.665 4.627 -7.726 1.00 61.03 105 LEU A N 1
ATOM 844 C CA . LEU A 1 105 ? -17.783 3.602 -6.681 1.00 61.03 105 LEU A CA 1
ATOM 845 C C . LEU A 1 105 ? -16.754 3.782 -5.558 1.00 61.03 105 LEU A C 1
ATOM 847 O O . LEU A 1 105 ? -17.093 3.631 -4.389 1.00 61.03 105 LEU A O 1
ATOM 851 N N . ALA A 1 106 ? -15.515 4.138 -5.902 1.00 62.34 106 ALA A N 1
ATOM 852 C CA . ALA A 1 106 ? -14.458 4.365 -4.922 1.00 62.34 106 ALA A CA 1
ATOM 853 C C . ALA A 1 106 ? -14.702 5.654 -4.122 1.00 62.34 106 ALA A C 1
ATOM 855 O O . ALA A 1 106 ? -14.426 5.688 -2.924 1.00 62.34 106 ALA A O 1
ATOM 856 N N . ILE A 1 107 ? -15.278 6.683 -4.755 1.00 64.56 107 ILE A N 1
ATOM 857 C CA . ILE A 1 107 ? -15.699 7.921 -4.084 1.00 64.56 107 ILE A CA 1
ATOM 858 C C . ILE A 1 107 ? -16.817 7.627 -3.077 1.00 64.56 107 ILE A C 1
ATOM 860 O O . ILE A 1 107 ? -16.644 7.918 -1.895 1.00 64.56 107 ILE A O 1
ATOM 864 N N . ALA A 1 108 ? -17.902 6.973 -3.507 1.00 67.94 108 ALA A N 1
ATOM 865 C CA . ALA A 1 108 ? -19.026 6.627 -2.631 1.00 67.94 108 ALA A CA 1
ATOM 866 C C . ALA A 1 108 ? -18.588 5.746 -1.446 1.00 67.94 108 ALA A C 1
ATOM 868 O O . ALA A 1 108 ? -18.945 5.997 -0.297 1.00 67.94 108 ALA A O 1
ATOM 869 N N . ALA A 1 109 ? -17.728 4.759 -1.707 1.00 67.88 109 ALA A N 1
ATOM 870 C CA . ALA A 1 109 ? -17.126 3.922 -0.677 1.00 67.88 109 ALA A CA 1
ATOM 871 C C . ALA A 1 109 ? -16.287 4.710 0.343 1.00 67.88 109 ALA A C 1
ATOM 873 O O . ALA A 1 109 ? -16.214 4.357 1.524 1.00 67.88 109 ALA A O 1
ATOM 874 N N . GLN A 1 110 ? -15.604 5.761 -0.109 1.00 68.25 110 GLN A N 1
ATOM 875 C CA . GLN A 1 110 ? -14.772 6.599 0.743 1.00 68.25 110 GLN A CA 1
ATOM 876 C C . GLN A 1 110 ? -15.624 7.544 1.601 1.00 68.25 110 GLN A C 1
ATOM 878 O O . GLN A 1 110 ? -15.298 7.735 2.775 1.00 68.25 110 GLN A O 1
ATOM 883 N N . GLU A 1 111 ? -16.722 8.066 1.053 1.00 75.31 111 GLU A N 1
ATOM 884 C CA . GLU A 1 111 ? -17.724 8.873 1.762 1.00 75.31 111 GLU A CA 1
ATOM 885 C C . GLU A 1 111 ? -18.447 8.055 2.839 1.00 75.31 111 GLU A C 1
ATOM 887 O O . GLU A 1 111 ? -18.398 8.419 4.015 1.00 75.31 111 GLU A O 1
ATOM 892 N N . GLU A 1 112 ? -19.000 6.887 2.491 1.00 75.81 112 GLU A N 1
ATOM 893 C CA . GLU A 1 112 ? -19.674 5.992 3.447 1.00 75.81 112 GLU A CA 1
ATOM 894 C C . GLU A 1 112 ? -18.755 5.637 4.626 1.00 75.81 112 GLU A C 1
ATOM 896 O O . GLU A 1 112 ? -19.158 5.583 5.794 1.00 75.81 112 GLU A O 1
ATOM 901 N N . ARG A 1 113 ? -17.468 5.445 4.338 1.00 72.25 113 ARG A N 1
ATOM 902 C CA . ARG A 1 113 ? -16.463 5.159 5.355 1.00 72.25 113 ARG A CA 1
ATOM 903 C C . ARG A 1 113 ? -16.143 6.361 6.236 1.00 72.25 113 ARG A C 1
ATOM 905 O O . ARG A 1 113 ? -15.926 6.180 7.438 1.00 72.25 113 ARG A O 1
ATOM 912 N N . GLN A 1 114 ? -16.076 7.566 5.672 1.00 76.00 114 GLN A N 1
ATOM 913 C CA . GLN A 1 114 ? -15.939 8.787 6.468 1.00 76.00 114 GLN A CA 1
ATOM 914 C C . GLN A 1 114 ? -17.131 8.924 7.418 1.00 76.00 114 GLN A C 1
ATOM 916 O O . GLN A 1 114 ? -16.931 9.080 8.624 1.00 76.00 114 GLN A O 1
ATOM 921 N N . GLU A 1 115 ? -18.350 8.708 6.928 1.00 78.94 115 GLU A N 1
ATOM 922 C CA . GLU A 1 115 ? -19.556 8.725 7.754 1.00 78.94 115 GLU A CA 1
ATOM 923 C C . GLU A 1 115 ? -19.552 7.640 8.838 1.00 78.94 115 GLU A C 1
ATOM 925 O O . GLU A 1 115 ? -19.940 7.892 9.981 1.00 78.94 115 GLU A O 1
ATOM 930 N N . ALA A 1 116 ? -19.111 6.419 8.525 1.00 72.62 116 ALA A N 1
ATOM 931 C CA . ALA A 1 116 ? -19.008 5.334 9.500 1.00 72.62 116 ALA A CA 1
ATOM 932 C C . ALA A 1 116 ? -18.017 5.673 10.626 1.00 72.62 116 ALA A C 1
ATOM 934 O O . ALA A 1 116 ? -18.296 5.423 11.804 1.00 72.62 116 ALA A O 1
ATOM 935 N N . ARG A 1 117 ? -16.886 6.307 10.293 1.00 78.19 117 ARG A N 1
ATOM 936 C CA . ARG A 1 117 ? -15.899 6.775 11.280 1.00 78.19 117 ARG A CA 1
ATOM 937 C C . ARG A 1 117 ? -16.446 7.880 12.154 1.00 78.19 117 ARG A C 1
ATOM 939 O O . ARG A 1 117 ? -16.253 7.852 13.371 1.00 78.19 117 ARG A O 1
ATOM 946 N N . GLU A 1 118 ? -17.136 8.841 11.558 1.00 81.56 118 GLU A N 1
ATOM 947 C CA . GLU A 1 118 ? -17.786 9.901 12.312 1.00 81.56 118 GLU A CA 1
ATOM 948 C C . GLU A 1 118 ? -18.852 9.337 13.246 1.00 81.56 118 GLU A C 1
ATOM 950 O O . GLU A 1 118 ? -18.875 9.692 14.423 1.00 81.56 118 GLU A O 1
ATOM 955 N N . ARG A 1 119 ? -19.685 8.402 12.770 1.00 80.56 119 ARG A N 1
ATOM 956 C CA . ARG A 1 119 ? -20.678 7.701 13.596 1.00 80.56 119 ARG A CA 1
ATOM 957 C C . ARG A 1 119 ? -20.020 6.956 14.758 1.00 80.56 119 ARG A C 1
ATOM 959 O O . ARG A 1 119 ? -20.475 7.087 15.894 1.00 80.56 119 ARG A O 1
ATOM 966 N N . ALA A 1 120 ? -18.930 6.230 14.514 1.00 77.44 120 ALA A N 1
ATOM 967 C CA . ALA A 1 120 ? -18.178 5.535 15.560 1.00 77.44 120 ALA A CA 1
ATOM 968 C C . ALA A 1 120 ? -17.569 6.511 16.583 1.00 77.44 120 ALA A C 1
ATOM 970 O O . ALA A 1 120 ? -17.622 6.270 17.791 1.00 77.44 120 ALA A O 1
ATOM 971 N N . THR A 1 121 ? -17.044 7.642 16.110 1.00 81.94 121 THR A N 1
ATOM 972 C CA . THR A 1 121 ? -16.459 8.687 16.959 1.00 81.94 121 THR A CA 1
ATOM 973 C C . THR A 1 121 ? -17.529 9.350 17.821 1.00 81.94 121 THR A C 1
ATOM 975 O O . THR A 1 121 ? -17.347 9.467 19.032 1.00 81.94 121 THR A O 1
ATOM 978 N N . ARG A 1 122 ? -18.682 9.696 17.233 1.00 79.50 122 ARG A N 1
ATOM 979 C CA . ARG A 1 122 ? -19.848 10.231 17.953 1.00 79.50 122 ARG A CA 1
ATOM 980 C C . ARG A 1 122 ? -20.344 9.251 19.015 1.00 79.50 122 ARG A C 1
ATOM 982 O O . ARG A 1 122 ? -20.566 9.665 20.147 1.00 79.50 122 ARG A O 1
ATOM 989 N N . ARG A 1 123 ? -20.443 7.952 18.700 1.00 76.00 123 ARG A N 1
ATOM 990 C CA . ARG A 1 123 ? -20.824 6.911 19.676 1.00 76.00 123 ARG A CA 1
ATOM 991 C C . ARG A 1 123 ? -19.839 6.817 20.842 1.00 76.00 123 ARG A C 1
ATOM 993 O O . ARG A 1 123 ? -20.270 6.802 21.991 1.00 76.00 123 ARG A O 1
ATOM 1000 N N . ARG A 1 124 ? -18.526 6.814 20.574 1.00 76.38 124 ARG A N 1
ATOM 1001 C CA . ARG A 1 124 ? -17.497 6.822 21.633 1.00 76.38 124 ARG A CA 1
ATOM 1002 C C . ARG A 1 124 ? -17.583 8.077 22.503 1.00 76.38 124 ARG A C 1
ATOM 1004 O O . ARG A 1 124 ? -17.483 7.976 23.721 1.00 76.38 124 ARG A O 1
ATOM 1011 N N . GLN A 1 125 ? -17.801 9.245 21.900 1.00 77.62 125 GLN A N 1
ATOM 1012 C CA . GLN A 1 125 ? -17.955 10.502 22.636 1.00 77.62 125 GLN A CA 1
ATOM 1013 C C . GLN A 1 125 ? -19.241 10.540 23.475 1.00 77.62 125 GLN A C 1
ATOM 1015 O O . GLN A 1 125 ? -19.205 11.036 24.598 1.00 77.62 125 GLN A O 1
ATOM 1020 N N . ALA A 1 126 ? -20.356 10.000 22.973 1.00 70.50 126 ALA A N 1
ATOM 1021 C CA . ALA A 1 126 ? -21.608 9.892 23.724 1.00 70.50 126 ALA A CA 1
ATOM 1022 C C . ALA A 1 126 ? -21.460 8.963 24.941 1.00 70.50 126 ALA A C 1
ATOM 1024 O O . ALA A 1 126 ? -21.833 9.346 26.049 1.00 70.50 126 ALA A O 1
ATOM 1025 N N . ALA A 1 127 ? -20.815 7.804 24.757 1.00 68.44 127 ALA A N 1
ATOM 1026 C CA . ALA A 1 127 ? -20.504 6.874 25.842 1.00 68.44 127 ALA A CA 1
ATOM 1027 C C . ALA A 1 127 ? -19.576 7.500 26.901 1.00 68.44 127 ALA A C 1
ATOM 1029 O O . ALA A 1 127 ? -19.816 7.355 28.096 1.00 68.44 127 ALA A O 1
ATOM 1030 N N . ALA A 1 128 ? -18.560 8.263 26.480 1.00 70.00 128 ALA A N 1
ATOM 1031 C CA . ALA A 1 128 ? -17.654 8.968 27.392 1.00 70.00 128 ALA A CA 1
ATOM 1032 C C . ALA A 1 128 ? -18.330 10.106 28.184 1.00 70.00 128 ALA A C 1
ATOM 1034 O O . ALA A 1 128 ? -17.824 10.505 29.229 1.00 70.00 128 ALA A O 1
ATOM 1035 N N . ARG A 1 129 ? -19.468 10.629 27.707 1.00 72.88 129 ARG A N 1
ATOM 1036 C CA . ARG A 1 129 ? -20.257 11.674 28.385 1.00 72.88 129 ARG A CA 1
ATOM 1037 C C . ARG A 1 129 ? -21.319 11.120 29.341 1.00 72.88 129 ARG A C 1
ATOM 1039 O O . ARG A 1 129 ? -22.050 11.911 29.926 1.00 72.88 129 ARG A O 1
ATOM 1046 N N . GLY A 1 130 ? -21.425 9.796 29.492 1.00 57.34 130 GLY A N 1
ATOM 1047 C CA . GLY A 1 130 ? -22.428 9.173 30.360 1.00 57.34 130 GLY A CA 1
ATOM 1048 C C . GLY A 1 130 ? -23.872 9.393 29.897 1.00 57.34 130 GLY A C 1
ATOM 1049 O O . GLY A 1 130 ? -24.787 9.269 30.704 1.00 57.34 130 GLY A O 1
ATOM 1050 N N . ILE A 1 131 ? -24.086 9.737 28.621 1.00 58.19 131 ILE A N 1
ATOM 1051 C CA . ILE A 1 131 ? -25.430 9.871 28.051 1.00 58.19 131 ILE A CA 1
ATOM 1052 C C . ILE A 1 131 ? -25.924 8.446 27.753 1.00 58.19 131 ILE A C 1
ATOM 1054 O O . ILE A 1 131 ? -25.317 7.781 26.906 1.00 58.19 131 ILE A O 1
ATOM 1058 N N . PRO A 1 132 ? -26.961 7.937 28.444 1.00 55.50 132 PRO A N 1
ATOM 1059 C CA . PRO A 1 132 ? -27.498 6.615 28.154 1.00 55.50 132 PRO A CA 1
ATOM 1060 C C . PRO A 1 132 ? -28.008 6.572 26.705 1.00 55.50 132 PRO A C 1
ATOM 1062 O O . PRO A 1 132 ? -28.547 7.573 26.224 1.00 55.50 132 PRO A O 1
ATOM 1065 N N . PRO A 1 133 ? -27.817 5.453 25.983 1.00 53.19 133 PRO A N 1
ATOM 1066 C CA . PRO A 1 133 ? -28.345 5.314 24.635 1.00 53.19 133 PRO A CA 1
ATOM 1067 C C . PRO A 1 133 ? -29.867 5.471 24.673 1.00 53.19 133 PRO A C 1
ATOM 1069 O O . PRO A 1 133 ? -30.544 4.824 25.470 1.00 53.19 133 PRO A O 1
ATOM 1072 N N . ASP A 1 134 ? -30.380 6.355 23.822 1.00 53.81 134 ASP A N 1
ATOM 1073 C CA . ASP A 1 134 ? -31.811 6.561 23.634 1.00 53.81 134 ASP A CA 1
ATOM 1074 C C . ASP A 1 134 ? -32.438 5.240 23.138 1.00 53.81 134 ASP A C 1
ATOM 1076 O O . ASP A 1 134 ? -32.031 4.743 22.081 1.00 53.81 134 ASP A O 1
ATOM 1080 N N . PRO A 1 135 ? -33.376 4.619 23.879 1.00 53.84 135 PRO A N 1
ATOM 1081 C CA . PRO A 1 135 ? -33.938 3.314 23.527 1.00 53.84 135 PRO A CA 1
ATOM 1082 C C . PRO A 1 135 ? -34.818 3.332 22.262 1.00 53.84 135 PRO A C 1
ATOM 1084 O O . PRO A 1 135 ? -35.362 2.296 21.885 1.00 53.84 135 PRO A O 1
ATOM 1087 N N . ALA A 1 136 ? -34.974 4.477 21.592 1.00 50.81 136 ALA A N 1
ATOM 1088 C CA . ALA A 1 136 ? -35.899 4.646 20.475 1.00 50.81 136 ALA A CA 1
ATOM 1089 C C . ALA A 1 136 ? -35.358 4.253 19.083 1.00 50.81 136 ALA A C 1
ATOM 1091 O O . ALA A 1 136 ? -36.105 4.342 18.110 1.00 50.81 136 ALA A O 1
ATOM 1092 N N . VAL A 1 137 ? -34.105 3.799 18.941 1.00 53.75 137 VAL A N 1
ATOM 1093 C CA . VAL A 1 137 ? -33.570 3.361 17.632 1.00 53.75 137 VAL A CA 1
ATOM 1094 C C . VAL A 1 137 ? -33.088 1.915 17.704 1.00 53.75 137 VAL A C 1
ATOM 1096 O O . VAL A 1 137 ? -31.890 1.638 17.765 1.00 53.75 137 VAL A O 1
ATOM 1099 N N . ALA A 1 138 ? -34.048 0.989 17.691 1.00 44.41 138 ALA A N 1
ATOM 1100 C CA . ALA A 1 138 ? -33.785 -0.421 17.435 1.00 44.41 138 ALA A CA 1
ATOM 1101 C C . ALA A 1 138 ? -33.116 -0.570 16.061 1.00 44.41 138 ALA A C 1
ATOM 1103 O O . ALA A 1 138 ? -33.564 -0.004 15.060 1.00 44.41 138 ALA A O 1
ATOM 1104 N N . THR A 1 139 ? -32.012 -1.310 16.013 1.00 52.00 139 THR A N 1
ATOM 1105 C CA . THR A 1 139 ? -31.351 -1.625 14.743 1.00 52.00 139 THR A CA 1
ATOM 1106 C C . THR A 1 139 ? -32.073 -2.792 14.052 1.00 52.00 139 THR A C 1
ATOM 1108 O O . THR A 1 139 ? -32.503 -3.714 14.744 1.00 52.00 139 THR A O 1
ATOM 1111 N N . PRO A 1 140 ? -32.159 -2.837 12.705 1.00 52.72 140 PRO A N 1
ATOM 1112 C CA . PRO A 1 140 ? -32.789 -3.959 11.990 1.00 52.72 140 PRO A CA 1
ATOM 1113 C C . PRO A 1 140 ? -32.118 -5.319 12.269 1.00 52.72 140 PRO A C 1
ATOM 1115 O O . PRO A 1 140 ? -32.705 -6.373 12.044 1.00 52.72 140 PRO A O 1
ATOM 1118 N N . ALA A 1 141 ? -30.885 -5.305 12.786 1.00 50.75 141 ALA A N 1
ATOM 1119 C CA . ALA A 1 141 ? -30.158 -6.501 13.196 1.00 50.75 141 ALA A CA 1
ATOM 1120 C C . ALA A 1 141 ? -30.737 -7.157 14.464 1.00 50.75 141 ALA A C 1
ATOM 1122 O O . ALA A 1 141 ? -30.603 -8.364 14.625 1.00 50.75 141 ALA A O 1
ATOM 1123 N N . GLU A 1 142 ? -31.404 -6.405 15.346 1.00 49.47 142 GLU A N 1
ATOM 1124 C CA . GLU A 1 142 ? -31.979 -6.950 16.587 1.00 49.47 142 GLU A CA 1
ATOM 1125 C C . GLU A 1 142 ? -33.349 -7.612 16.371 1.00 49.47 142 GLU A C 1
ATOM 1127 O O . GLU A 1 142 ? -33.766 -8.454 17.168 1.00 49.47 142 GLU A O 1
ATOM 1132 N N . GLU A 1 143 ? -34.026 -7.292 15.266 1.00 46.84 143 GLU A N 1
ATOM 1133 C CA . GLU A 1 143 ? -35.291 -7.920 14.873 1.00 46.84 143 GLU A CA 1
ATOM 1134 C C . GLU A 1 143 ? -35.062 -9.307 14.240 1.00 46.84 143 GLU A C 1
ATOM 1136 O O . GLU A 1 143 ? -35.830 -10.240 14.483 1.00 46.84 143 GLU A O 1
ATOM 1141 N N . LEU A 1 144 ? -33.936 -9.497 13.537 1.00 48.69 144 LEU A N 1
ATOM 1142 C CA . LEU A 1 144 ? -33.561 -10.785 12.941 1.00 48.69 144 LEU A CA 1
ATOM 1143 C C . LEU A 1 144 ? -33.207 -11.838 14.006 1.00 48.69 144 LEU A C 1
ATOM 1145 O O . LEU A 1 144 ? -33.628 -12.990 13.913 1.00 48.69 144 LEU A O 1
ATOM 114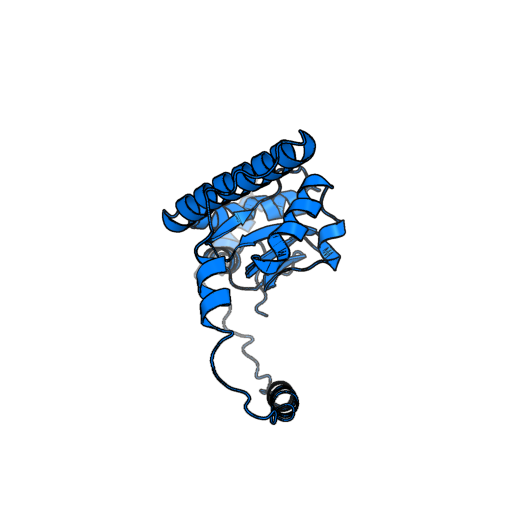9 N N . THR A 1 145 ? -32.488 -11.441 15.061 1.00 48.22 145 THR A N 1
ATOM 1150 C CA . THR A 1 145 ? -32.080 -12.348 16.150 1.00 48.22 145 THR A CA 1
ATOM 1151 C C . THR A 1 145 ? -33.257 -12.772 17.025 1.00 48.22 145 THR A C 1
ATOM 1153 O O . THR A 1 145 ? -33.251 -13.868 17.579 1.00 48.22 145 THR A O 1
ATOM 1156 N N . ARG A 1 146 ? -34.291 -11.927 17.139 1.00 47.47 146 ARG A N 1
ATOM 1157 C CA . ARG A 1 146 ? -35.518 -12.262 17.875 1.00 47.47 146 ARG A CA 1
ATOM 1158 C C . ARG A 1 146 ? -36.434 -13.198 17.072 1.00 47.47 146 ARG A C 1
ATOM 1160 O O . ARG A 1 146 ? -37.177 -13.964 17.677 1.00 47.47 146 ARG A O 1
ATOM 1167 N N . SER A 1 147 ? -36.336 -13.171 15.741 1.00 45.38 147 SER A N 1
ATOM 1168 C CA . SER A 1 147 ? -37.053 -14.078 14.834 1.00 45.38 147 SER A CA 1
ATOM 1169 C C . SER A 1 147 ? -36.392 -15.465 14.730 1.00 45.38 147 SER A C 1
ATOM 1171 O O . SER A 1 147 ? -37.079 -16.478 14.701 1.00 45.38 147 SER A O 1
ATOM 1173 N N . LEU A 1 148 ? -35.055 -15.537 14.774 1.00 48.47 148 LEU A N 1
ATOM 1174 C CA . LEU A 1 148 ? -34.282 -16.783 14.605 1.00 48.47 148 LEU A CA 1
ATOM 1175 C C . LEU A 1 148 ? -34.205 -17.698 15.841 1.00 48.47 148 LEU A C 1
ATOM 1177 O O . LEU A 1 148 ? -33.689 -18.804 15.743 1.00 48.47 148 LEU A O 1
ATOM 1181 N N . MET A 1 149 ? -34.700 -17.268 17.003 1.00 45.84 149 MET A N 1
ATOM 1182 C CA . MET A 1 149 ? -34.642 -18.060 18.245 1.00 45.84 149 MET A CA 1
ATOM 1183 C C . MET A 1 149 ? -35.905 -18.899 18.499 1.00 45.84 149 MET A C 1
ATOM 1185 O O . MET A 1 149 ? -36.081 -19.397 19.612 1.00 45.84 149 MET A O 1
ATOM 1189 N N . ARG A 1 150 ? -36.808 -19.030 17.514 1.00 47.03 150 ARG A N 1
ATOM 1190 C CA . ARG A 1 150 ? -38.088 -19.732 17.704 1.00 47.03 150 ARG A CA 1
ATOM 1191 C C . ARG A 1 150 ? -38.213 -21.090 17.021 1.00 47.03 150 ARG A C 1
ATOM 1193 O O . ARG A 1 150 ? -39.038 -21.866 17.490 1.00 47.03 150 ARG A O 1
ATOM 1200 N N . ASP A 1 151 ? -37.366 -21.411 16.048 1.00 41.34 151 ASP A N 1
ATOM 1201 C CA . ASP A 1 151 ? -37.507 -22.654 15.292 1.00 41.34 151 ASP A CA 1
ATOM 1202 C C . ASP A 1 151 ? -36.248 -23.537 15.384 1.00 41.34 151 ASP A C 1
ATOM 1204 O O . ASP A 1 151 ? -35.151 -23.171 14.969 1.00 41.34 151 ASP A O 1
ATOM 1208 N N . ASP A 1 152 ? -36.492 -24.718 15.947 1.00 40.88 152 ASP A N 1
ATOM 1209 C CA . ASP A 1 152 ? -35.842 -26.007 15.724 1.00 40.88 152 ASP A CA 1
ATOM 1210 C C . ASP A 1 152 ? -34.440 -26.320 16.276 1.00 40.88 152 ASP A C 1
ATOM 1212 O O . ASP A 1 152 ? -33.374 -25.979 15.765 1.00 40.88 152 ASP A O 1
ATOM 1216 N N . ALA A 1 153 ? -34.501 -27.178 17.297 1.00 47.25 153 ALA A N 1
ATOM 1217 C CA . ALA A 1 153 ? -33.502 -28.167 17.640 1.00 47.25 153 ALA A CA 1
ATOM 1218 C C . ALA A 1 153 ? -33.316 -29.174 16.487 1.00 47.25 153 ALA A C 1
ATOM 1220 O O . ALA A 1 153 ? -34.232 -29.921 16.147 1.00 47.25 153 ALA A O 1
ATOM 1221 N N . GLY A 1 154 ? -32.105 -29.251 15.933 1.00 40.25 154 GLY A N 1
ATOM 1222 C CA . GLY A 1 154 ? -31.747 -30.230 14.909 1.00 40.25 154 GLY A CA 1
ATOM 1223 C C . GLY A 1 154 ? -30.239 -30.466 14.840 1.00 40.25 154 GLY A C 1
ATOM 1224 O O . GLY A 1 154 ? -29.497 -29.613 14.376 1.00 40.25 154 GLY A O 1
ATOM 1225 N N . ALA A 1 155 ? -29.835 -31.623 15.364 1.00 38.88 155 ALA A N 1
ATOM 1226 C CA . ALA A 1 155 ? -28.564 -32.353 15.295 1.00 38.88 155 ALA A CA 1
ATOM 1227 C C . ALA A 1 155 ? -27.365 -31.792 14.484 1.00 38.88 155 ALA A C 1
ATOM 1229 O O . ALA A 1 155 ? -27.446 -31.496 13.296 1.00 38.88 155 ALA A O 1
ATOM 1230 N N . LEU A 1 156 ? -26.202 -31.815 15.147 1.00 48.88 156 LEU A N 1
ATOM 1231 C CA . LEU A 1 156 ? -24.855 -31.626 14.603 1.00 48.88 156 LEU A CA 1
ATOM 1232 C C . LEU A 1 156 ? -24.359 -32.897 13.884 1.00 48.88 156 LEU A C 1
ATOM 1234 O O . LEU A 1 156 ? -24.262 -33.938 14.528 1.00 48.88 156 LEU A O 1
ATOM 1238 N N . ASP A 1 157 ? -23.936 -32.790 12.622 1.00 45.88 157 ASP A N 1
ATOM 1239 C CA . ASP A 1 157 ? -22.855 -33.608 12.043 1.00 45.88 157 ASP A CA 1
ATOM 1240 C C . ASP A 1 157 ? -22.273 -32.902 10.801 1.00 45.88 157 ASP A C 1
ATOM 1242 O O . ASP A 1 157 ? -23.030 -32.404 9.969 1.00 45.88 157 ASP A O 1
ATOM 1246 N N . GLY A 1 158 ? -20.943 -32.808 10.670 1.00 45.44 158 GLY A N 1
ATOM 1247 C CA . GLY A 1 158 ? -20.339 -32.154 9.493 1.00 45.44 158 GLY A CA 1
ATOM 1248 C C . GLY A 1 158 ? -18.911 -31.596 9.594 1.00 45.44 158 GLY A C 1
ATOM 1249 O O . GLY A 1 158 ? -18.477 -30.902 8.679 1.00 45.44 158 GLY A O 1
ATOM 1250 N N . SER A 1 159 ? -18.139 -31.878 10.649 1.00 47.25 159 SER A N 1
ATOM 1251 C CA . SER A 1 159 ? -16.776 -31.314 10.806 1.00 47.25 159 SER A CA 1
ATOM 1252 C C . SER A 1 159 ? -15.655 -32.029 10.024 1.00 47.25 159 SER A C 1
ATOM 1254 O O . SER A 1 159 ? -14.491 -31.667 10.180 1.00 47.25 159 SER A O 1
ATOM 1256 N N . SER A 1 160 ? -15.956 -33.005 9.160 1.00 49.56 160 SER A N 1
ATOM 1257 C CA . SER A 1 160 ? -14.920 -33.787 8.449 1.00 49.56 160 SER A CA 1
ATOM 1258 C C . SER A 1 160 ? -14.571 -33.304 7.032 1.00 49.56 160 SER A C 1
ATOM 1260 O O . SER A 1 160 ? -13.623 -33.816 6.444 1.00 49.56 160 SER A O 1
ATOM 1262 N N . ASP A 1 161 ? -15.261 -32.302 6.477 1.00 49.50 161 ASP A N 1
ATOM 1263 C CA . ASP A 1 161 ? -15.150 -31.975 5.038 1.00 49.50 161 ASP A CA 1
ATOM 1264 C C . ASP A 1 161 ? -14.164 -30.828 4.703 1.00 49.50 161 ASP A C 1
ATOM 1266 O O . ASP A 1 161 ? -13.876 -30.524 3.545 1.00 49.50 161 ASP A O 1
ATOM 1270 N N . ILE A 1 162 ? -13.592 -30.172 5.721 1.00 45.94 162 ILE A N 1
ATOM 1271 C CA . ILE A 1 162 ? -12.683 -29.024 5.527 1.00 45.94 162 ILE A CA 1
ATOM 1272 C C . ILE A 1 162 ? -11.218 -29.471 5.392 1.00 45.94 162 ILE A C 1
ATOM 1274 O O . ILE A 1 162 ? -10.455 -28.869 4.637 1.00 45.94 162 ILE A O 1
ATOM 1278 N N . VAL A 1 163 ? -10.821 -30.557 6.063 1.00 45.78 163 VAL A N 1
ATOM 1279 C CA . VAL A 1 163 ? -9.426 -31.037 6.054 1.00 45.78 163 VAL A CA 1
ATOM 1280 C C . VAL A 1 163 ? -9.080 -31.737 4.732 1.00 45.78 163 VAL A C 1
ATOM 1282 O O . VAL A 1 163 ? -7.977 -31.558 4.222 1.00 45.78 163 VAL A O 1
ATOM 1285 N N . ALA A 1 164 ? -10.036 -32.427 4.101 1.00 45.81 164 ALA A N 1
ATOM 1286 C CA . ALA A 1 164 ? -9.824 -33.102 2.815 1.00 45.81 164 ALA A CA 1
ATOM 1287 C C . ALA A 1 164 ? -9.618 -32.132 1.630 1.00 45.81 164 ALA A C 1
ATOM 1289 O O . ALA A 1 164 ? -9.024 -32.498 0.618 1.00 45.81 164 ALA A O 1
ATOM 1290 N N . ARG A 1 165 ? -10.061 -30.873 1.750 1.00 47.84 165 ARG A N 1
ATOM 1291 C CA . ARG A 1 165 ? -9.963 -29.867 0.677 1.00 47.84 165 ARG A CA 1
ATOM 1292 C C . ARG A 1 165 ? -8.609 -29.161 0.593 1.00 47.84 165 ARG A C 1
ATOM 1294 O O . ARG A 1 165 ? -8.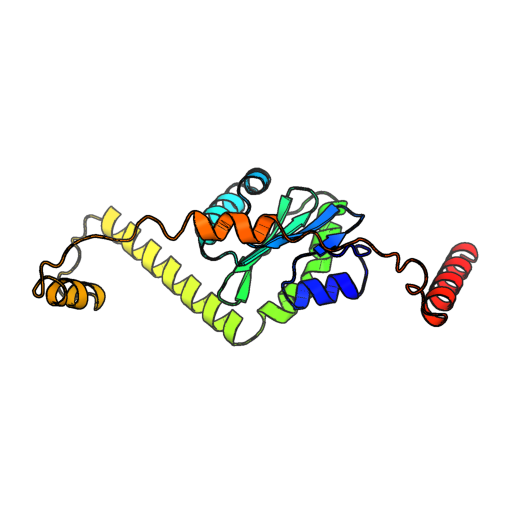294 -28.587 -0.447 1.00 47.84 165 ARG A O 1
ATOM 1301 N N . ILE A 1 166 ? -7.812 -29.190 1.662 1.00 47.19 166 ILE A N 1
ATOM 1302 C CA . ILE A 1 166 ? -6.526 -28.476 1.728 1.00 47.19 166 ILE A CA 1
ATOM 1303 C C . ILE A 1 166 ? -5.401 -29.281 1.045 1.00 47.19 166 ILE A C 1
ATOM 1305 O O . ILE A 1 166 ? -4.503 -28.682 0.453 1.00 47.19 166 ILE A O 1
ATOM 1309 N N . ASP A 1 167 ? -5.494 -30.614 1.016 1.00 38.56 167 ASP A N 1
ATOM 1310 C CA . ASP A 1 167 ? -4.464 -31.484 0.419 1.00 38.56 167 ASP A CA 1
ATOM 1311 C C . ASP A 1 167 ? -4.536 -31.594 -1.124 1.00 38.56 167 ASP A C 1
ATOM 1313 O O . ASP A 1 167 ? -3.513 -31.818 -1.783 1.00 38.56 167 ASP A O 1
ATOM 1317 N N . ASP A 1 168 ? -5.700 -31.340 -1.743 1.00 41.66 168 ASP A N 1
ATOM 1318 C CA . ASP A 1 168 ? -5.839 -31.351 -3.217 1.00 41.66 168 ASP A CA 1
ATOM 1319 C C . ASP A 1 168 ? -5.173 -30.128 -3.880 1.00 41.66 168 ASP A C 1
ATOM 1321 O O . ASP A 1 168 ? -4.692 -30.185 -5.015 1.00 41.66 168 ASP A O 1
ATOM 1325 N N . VAL A 1 169 ? -5.073 -29.011 -3.151 1.00 44.53 169 VAL A N 1
ATOM 1326 C CA . VAL A 1 169 ? -4.491 -27.759 -3.663 1.00 44.53 169 VAL A CA 1
ATOM 1327 C C . VAL A 1 169 ? -2.958 -27.810 -3.681 1.00 44.53 169 VAL A C 1
ATOM 1329 O O . VAL A 1 169 ? -2.330 -27.191 -4.541 1.00 44.53 169 VAL A O 1
ATOM 1332 N N . LEU A 1 170 ? -2.336 -28.587 -2.788 1.00 40.50 170 LEU A N 1
ATOM 1333 C CA . LEU A 1 170 ? -0.874 -28.687 -2.678 1.00 40.50 170 LEU A CA 1
ATOM 1334 C C . LEU A 1 170 ? -0.247 -29.739 -3.613 1.00 40.50 170 LEU A C 1
ATOM 1336 O O . LEU A 1 170 ? 0.963 -29.707 -3.844 1.00 40.50 170 LEU A O 1
ATOM 1340 N N . SER A 1 171 ? -1.052 -30.624 -4.208 1.00 40.91 171 SER A N 1
ATOM 1341 C CA . SER A 1 171 ? -0.563 -31.747 -5.024 1.00 40.91 171 SER A CA 1
ATOM 1342 C C . SER A 1 171 ? -0.415 -31.438 -6.525 1.00 40.91 171 SER A C 1
ATOM 1344 O O . SER A 1 171 ? 0.176 -32.224 -7.268 1.00 40.91 171 SER A O 1
ATOM 1346 N N . ARG A 1 172 ? -0.877 -30.277 -7.012 1.00 39.38 172 ARG A N 1
ATOM 1347 C CA . ARG A 1 172 ? -0.818 -29.926 -8.447 1.00 39.38 172 ARG A CA 1
ATOM 1348 C C . ARG A 1 172 ? 0.498 -29.233 -8.815 1.00 39.38 172 ARG A C 1
ATOM 1350 O O . ARG A 1 172 ? 0.560 -28.020 -9.002 1.00 39.38 172 ARG A O 1
ATOM 1357 N N . ARG A 1 173 ? 1.570 -30.020 -8.958 1.00 39.72 173 ARG A N 1
ATOM 1358 C CA . ARG A 1 173 ? 2.802 -29.598 -9.649 1.00 39.72 173 ARG A CA 1
ATOM 1359 C C . ARG A 1 173 ? 2.552 -29.531 -11.161 1.00 39.72 173 ARG A C 1
ATOM 1361 O O . ARG A 1 173 ? 2.337 -30.561 -11.791 1.00 39.72 173 ARG A O 1
ATOM 1368 N N . VAL A 1 174 ? 2.628 -28.335 -11.746 1.00 37.41 174 VAL A N 1
ATOM 1369 C CA . VAL A 1 174 ? 2.694 -28.135 -13.207 1.00 37.41 174 VAL A CA 1
ATOM 1370 C C . VAL A 1 174 ? 4.170 -28.008 -13.620 1.00 37.41 174 VAL A C 1
ATOM 1372 O O . VAL A 1 174 ? 4.925 -27.333 -12.913 1.00 37.41 174 VAL A O 1
ATOM 1375 N N . PRO A 1 175 ? 4.615 -28.654 -14.716 1.00 35.03 175 PRO A N 1
ATOM 1376 C CA . PRO A 1 175 ? 6.017 -28.674 -15.105 1.00 35.03 175 PRO A CA 1
ATOM 1377 C C . PRO A 1 175 ? 6.488 -27.321 -15.642 1.00 35.03 175 PRO A C 1
ATOM 1379 O O . PRO A 1 175 ? 5.760 -26.589 -16.313 1.00 35.03 175 PRO A O 1
ATOM 1382 N N . VAL A 1 176 ? 7.752 -27.025 -15.354 1.00 41.12 176 VAL A N 1
ATOM 1383 C CA . VAL A 1 176 ? 8.492 -25.860 -15.832 1.00 41.12 176 VAL A CA 1
ATOM 1384 C C . VAL A 1 176 ? 8.955 -26.156 -17.256 1.00 41.12 176 VAL A C 1
ATOM 1386 O O . VAL A 1 176 ? 9.848 -26.975 -17.433 1.00 41.12 176 VAL A O 1
ATOM 1389 N N . ASN A 1 177 ? 8.371 -25.498 -18.259 1.00 31.53 177 ASN A N 1
ATOM 1390 C CA . ASN A 1 177 ? 8.945 -25.441 -19.604 1.00 31.53 177 ASN A CA 1
ATOM 1391 C C . ASN A 1 177 ? 9.209 -23.983 -20.001 1.00 31.53 177 ASN A C 1
ATOM 1393 O O . ASN A 1 177 ? 8.300 -23.173 -20.179 1.00 31.53 177 ASN A O 1
ATOM 1397 N N . SER A 1 178 ? 10.508 -23.695 -20.041 1.00 45.06 178 SER A N 1
ATOM 1398 C CA . SER A 1 178 ? 11.246 -22.730 -20.860 1.00 45.06 178 SER A CA 1
ATOM 1399 C C . SER A 1 178 ? 10.453 -21.950 -21.920 1.00 45.06 178 SER A C 1
ATOM 1401 O O . SER A 1 178 ? 10.094 -22.460 -22.977 1.00 45.06 178 SER A O 1
ATOM 1403 N N . GLY A 1 179 ? 10.308 -20.646 -21.678 1.00 32.75 179 GLY A N 1
ATOM 1404 C CA . GLY A 1 179 ? 9.915 -19.640 -22.667 1.00 32.75 179 GLY A CA 1
ATOM 1405 C C . GLY A 1 179 ? 10.888 -18.462 -22.637 1.00 32.75 179 GLY A C 1
ATOM 1406 O O . GLY A 1 179 ? 10.500 -17.338 -22.341 1.00 32.75 179 GLY A O 1
ATOM 1407 N N . GLU A 1 180 ? 12.173 -18.736 -22.862 1.00 35.50 180 GLU A N 1
ATOM 1408 C CA . GLU A 1 180 ? 13.288 -17.797 -22.655 1.00 35.50 180 GLU A CA 1
ATOM 1409 C C . GLU A 1 180 ? 13.583 -16.878 -23.864 1.00 35.50 180 GLU A C 1
ATOM 1411 O O . GLU A 1 180 ? 14.566 -16.148 -23.850 1.00 35.50 180 GLU A O 1
ATOM 1416 N N . ALA A 1 181 ? 12.743 -16.851 -24.908 1.00 36.94 181 ALA A N 1
ATOM 1417 C CA . ALA A 1 181 ? 13.116 -16.226 -26.189 1.00 36.94 181 ALA A CA 1
ATOM 1418 C C . ALA A 1 181 ? 12.179 -15.130 -26.748 1.00 36.94 181 ALA A C 1
ATOM 1420 O O . ALA A 1 181 ? 12.411 -14.668 -27.860 1.00 36.94 181 ALA A O 1
ATOM 1421 N N . ALA A 1 182 ? 11.148 -14.664 -26.029 1.00 39.84 182 ALA A N 1
ATOM 1422 C CA . ALA A 1 182 ? 10.117 -13.795 -26.636 1.00 39.84 182 ALA A CA 1
ATOM 1423 C C . ALA A 1 182 ? 9.980 -12.364 -26.065 1.00 39.84 182 ALA A C 1
ATOM 1425 O O . ALA A 1 182 ? 9.013 -11.677 -26.384 1.00 39.84 182 ALA A O 1
ATOM 1426 N N . ILE A 1 183 ? 10.891 -11.884 -25.206 1.00 49.34 183 ILE A N 1
ATOM 1427 C CA . ILE A 1 183 ? 10.593 -10.720 -24.331 1.00 49.34 183 ILE A CA 1
ATOM 1428 C C . ILE A 1 183 ? 11.126 -9.368 -24.851 1.00 49.34 183 ILE A C 1
ATOM 1430 O O . ILE A 1 183 ? 11.028 -8.363 -24.154 1.00 49.34 183 ILE A O 1
ATOM 1434 N N . TYR A 1 184 ? 11.621 -9.265 -26.086 1.00 50.84 184 TYR A N 1
ATOM 1435 C CA . TYR A 1 184 ? 11.971 -7.952 -26.646 1.00 50.84 184 TYR A CA 1
ATOM 1436 C C . TYR A 1 184 ? 11.451 -7.797 -28.071 1.00 50.84 184 TYR A C 1
ATOM 1438 O O . TYR A 1 184 ? 11.949 -8.431 -28.997 1.00 50.84 184 TYR A O 1
ATOM 1446 N N . SER A 1 185 ? 10.453 -6.927 -28.252 1.00 55.50 185 SER A N 1
ATOM 1447 C CA . SER A 1 185 ? 10.091 -6.461 -29.588 1.00 55.50 185 SER A CA 1
ATOM 1448 C C . SER A 1 185 ? 11.252 -5.635 -30.170 1.00 55.50 185 SER A C 1
ATOM 1450 O O . SER A 1 185 ? 11.905 -4.901 -29.418 1.00 55.50 185 SER A O 1
ATOM 1452 N N . PRO A 1 186 ? 11.518 -5.699 -31.489 1.00 57.88 186 PRO A N 1
ATOM 1453 C CA . PRO A 1 186 ? 12.582 -4.915 -32.130 1.00 57.88 186 PRO A CA 1
ATOM 1454 C C . PRO A 1 186 ? 12.498 -3.416 -31.803 1.00 57.88 186 PRO A C 1
ATOM 1456 O O . PRO A 1 186 ? 13.495 -2.785 -31.463 1.00 57.88 186 PRO A O 1
ATOM 1459 N N . GLN A 1 187 ? 11.274 -2.886 -31.742 1.00 56.59 187 GLN A N 1
ATOM 1460 C CA . GLN A 1 187 ? 10.989 -1.490 -31.400 1.00 56.59 187 GLN A CA 1
ATOM 1461 C C . GLN A 1 187 ? 11.442 -1.103 -29.979 1.00 56.59 187 GLN A C 1
ATOM 1463 O O . GLN A 1 187 ? 11.836 0.038 -29.732 1.00 56.59 187 GLN A O 1
ATOM 1468 N N . TYR A 1 188 ? 11.396 -2.033 -29.018 1.00 65.75 188 TYR A N 1
ATOM 1469 C CA . TYR A 1 188 ? 11.882 -1.778 -27.660 1.00 65.75 188 TYR A CA 1
ATOM 1470 C C . TYR A 1 188 ? 13.411 -1.663 -27.623 1.00 65.75 188 TYR A C 1
ATOM 1472 O O . TYR A 1 188 ? 13.947 -0.796 -26.928 1.00 65.75 188 TYR A O 1
ATOM 1480 N N . LEU A 1 189 ? 14.111 -2.512 -28.381 1.00 68.62 189 LEU A N 1
ATOM 1481 C CA . LEU A 1 189 ? 15.571 -2.488 -28.459 1.00 68.62 189 LEU A CA 1
ATOM 1482 C C . LEU A 1 189 ? 16.066 -1.224 -29.167 1.00 68.62 189 LEU A C 1
ATOM 1484 O O . LEU A 1 189 ? 16.969 -0.570 -28.651 1.00 68.62 189 LEU A O 1
ATOM 1488 N N . GLU A 1 190 ? 15.408 -0.811 -30.251 1.00 71.00 190 GLU A N 1
ATOM 1489 C CA . GLU A 1 190 ? 15.711 0.442 -30.959 1.00 71.00 190 GLU A CA 1
ATOM 1490 C C . GLU A 1 190 ? 15.560 1.667 -30.049 1.00 71.00 190 GLU A C 1
ATOM 1492 O O . GLU A 1 190 ? 16.450 2.515 -29.970 1.00 71.00 190 GLU A O 1
ATOM 1497 N N . ARG A 1 191 ? 14.474 1.736 -29.269 1.00 65.62 191 ARG A N 1
ATOM 1498 C CA . ARG A 1 191 ? 14.240 2.853 -28.343 1.00 65.62 191 ARG A CA 1
ATOM 1499 C C . ARG A 1 191 ? 15.243 2.882 -27.189 1.00 65.62 191 ARG A C 1
ATOM 1501 O O . ARG A 1 191 ? 15.587 3.954 -26.690 1.00 65.62 191 ARG A O 1
ATOM 1508 N N . LYS A 1 192 ? 15.702 1.711 -26.741 1.00 69.38 192 LYS A N 1
ATOM 1509 C CA . LYS A 1 192 ? 16.725 1.592 -25.696 1.00 69.38 192 LYS A CA 1
ATOM 1510 C C . LYS A 1 192 ? 18.102 2.011 -26.215 1.00 69.38 192 LYS A C 1
ATOM 1512 O O . LYS A 1 192 ? 18.813 2.702 -25.491 1.00 69.38 192 LYS A O 1
ATOM 1517 N N . GLN A 1 193 ? 18.437 1.640 -27.449 1.00 73.81 193 GLN A N 1
ATOM 1518 C CA . GLN A 1 193 ? 19.677 2.034 -28.114 1.00 73.81 193 GLN A CA 1
ATOM 1519 C C . GLN A 1 193 ? 19.725 3.555 -28.317 1.00 73.81 193 GLN A C 1
ATOM 1521 O O . GLN A 1 193 ? 20.646 4.205 -27.837 1.00 73.81 193 GLN A O 1
ATOM 1526 N N . TYR A 1 194 ? 18.658 4.140 -28.869 1.00 79.00 194 TYR A N 1
ATOM 1527 C CA . TYR A 1 194 ? 18.554 5.585 -29.095 1.00 79.00 194 TYR A CA 1
ATOM 1528 C C . TYR A 1 194 ? 18.754 6.418 -27.818 1.00 79.00 194 TYR A C 1
ATOM 1530 O O . TYR A 1 194 ? 19.444 7.434 -27.825 1.00 79.00 194 TYR A O 1
ATOM 1538 N N . ASN A 1 195 ? 18.171 5.988 -26.694 1.00 68.38 195 ASN A N 1
ATOM 1539 C CA . ASN A 1 195 ? 18.325 6.696 -25.420 1.00 68.38 195 ASN A CA 1
ATOM 1540 C C . ASN A 1 195 ? 19.744 6.606 -24.849 1.00 68.38 195 ASN A C 1
ATOM 1542 O O . ASN A 1 195 ? 20.162 7.532 -24.158 1.00 68.38 195 ASN A O 1
ATOM 1546 N N . ARG A 1 196 ? 20.461 5.512 -25.121 1.00 70.50 196 ARG A N 1
ATOM 1547 C CA . ARG A 1 196 ? 21.855 5.340 -24.707 1.00 70.50 196 ARG A CA 1
ATOM 1548 C C . ARG A 1 196 ? 22.768 6.266 -25.506 1.00 70.50 196 ARG A C 1
ATOM 1550 O O . ARG A 1 196 ? 23.503 7.041 -24.910 1.00 70.50 196 ARG A O 1
ATOM 1557 N N . ASP A 1 197 ? 22.613 6.282 -26.826 1.00 75.50 197 ASP A N 1
ATOM 1558 C CA . ASP A 1 197 ? 23.415 7.134 -27.710 1.00 75.50 197 ASP A CA 1
ATOM 1559 C C . ASP A 1 197 ? 23.206 8.628 -27.394 1.00 75.50 197 ASP A C 1
ATOM 1561 O O . ASP A 1 197 ? 24.135 9.429 -27.447 1.00 75.50 197 ASP A O 1
ATOM 1565 N N . ARG A 1 198 ? 21.992 9.011 -26.971 1.00 67.25 198 ARG A N 1
ATOM 1566 C CA . ARG A 1 198 ? 21.688 10.380 -26.522 1.00 67.25 198 ARG A CA 1
ATOM 1567 C C . ARG A 1 198 ? 22.317 10.759 -25.181 1.00 67.25 198 ARG A C 1
ATOM 1569 O O . ARG A 1 198 ? 22.463 11.948 -24.917 1.00 67.25 198 ARG A O 1
ATOM 1576 N N . GLN A 1 199 ? 22.582 9.784 -24.314 1.00 62.47 199 GLN A N 1
ATOM 1577 C CA . GLN A 1 199 ? 23.254 10.005 -23.032 1.00 62.47 199 GLN A CA 1
ATOM 1578 C C . GLN A 1 199 ? 24.767 10.096 -23.200 1.00 62.47 199 GLN A C 1
ATOM 1580 O O . GLN A 1 199 ? 25.390 10.863 -22.480 1.00 62.47 199 GLN A O 1
ATOM 1585 N N . ASP A 1 200 ? 25.329 9.366 -24.162 1.00 68.81 200 ASP A N 1
ATOM 1586 C CA . ASP A 1 200 ? 26.767 9.380 -24.440 1.00 68.81 200 ASP A CA 1
ATOM 1587 C C . ASP A 1 200 ? 27.193 10.609 -25.278 1.00 68.81 200 ASP A C 1
ATOM 1589 O O . ASP A 1 200 ? 28.369 10.961 -25.313 1.00 68.81 200 ASP A O 1
ATOM 1593 N N . ALA A 1 201 ? 26.241 11.282 -25.938 1.00 65.31 201 ALA A N 1
ATOM 1594 C CA . ALA A 1 201 ? 26.471 12.480 -26.756 1.00 65.31 201 ALA A CA 1
ATOM 1595 C C . ALA A 1 201 ? 26.272 13.827 -26.020 1.00 65.31 201 ALA A C 1
ATOM 1597 O O . ALA A 1 201 ? 26.357 14.876 -26.665 1.00 65.31 201 ALA A O 1
ATOM 1598 N N . ALA A 1 202 ? 25.969 13.817 -24.717 1.00 54.06 202 ALA A N 1
ATOM 1599 C CA . ALA A 1 202 ? 25.733 15.004 -23.884 1.00 54.06 202 ALA A CA 1
ATOM 1600 C C . ALA A 1 202 ? 26.797 15.135 -22.789 1.00 54.06 202 ALA A C 1
ATOM 1602 O O . ALA A 1 202 ? 27.194 16.287 -22.508 1.00 54.06 202 ALA A O 1
#

Solvent-accessible surface area (backbone atoms only — not comparable to full-atom values): 12070 Å² total; per-residue (Å²): 126,59,75,37,57,69,90,35,69,66,41,45,51,29,45,54,67,69,45,62,34,36,25,87,72,44,41,32,31,40,75,30,62,63,69,94,26,38,76,70,39,61,68,76,57,27,54,50,52,60,75,37,37,91,42,29,51,25,29,33,25,43,70,62,26,68,54,32,38,30,31,73,58,47,33,64,49,62,74,93,66,92,63,56,73,67,49,45,54,57,53,67,61,46,55,42,41,52,63,57,30,68,37,74,62,15,47,52,43,46,51,56,49,51,51,51,49,49,51,53,49,52,51,53,53,39,57,75,67,71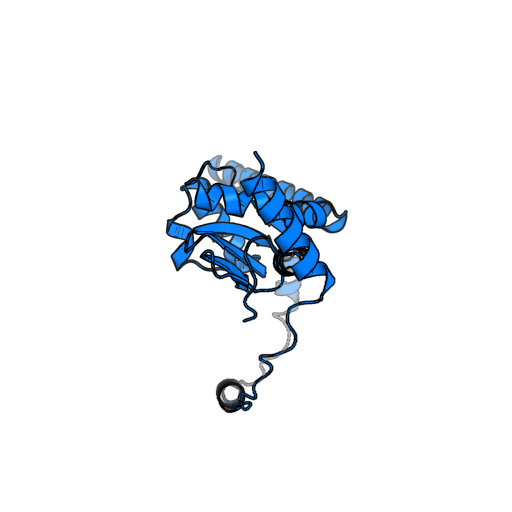,52,76,80,73,86,86,70,79,55,78,70,62,58,53,59,66,61,64,75,75,73,80,93,75,84,92,84,78,90,73,67,65,68,69,59,60,60,64,71,74,67,72,81,77,84,90,75,91,79,91,81,79,90,70,58,70,70,59,54,53,55,53,50,54,56,48,58,58,60,78,73,107

Foldseek 3Di:
DEEDALPDPVVLVCLLVLHWYHYPQQKTKDAAADLVLLVPDDPVVSVVSVVQRVFFGMFIDRNSHTQWTAGVQLAIDGDPDDDPPSSVVSNVSNVSSVVSCPDPSNVVVVVVVVVVVVVVVVVVVCVVVVPPPDPPDDDPVVVVVVVVPPDDDDDDDDPPPPVVVVVVVVPDDDDDDDPPPDPDDPVNVVVVVVVVVVVVVD

Radius of gyration: 24.49 Å; Cα contacts (8 Å, |Δi|>4): 179; chains: 1; bounding box: 65×49×62 Å

Mean predicted aligned error: 17.14 Å